Protein AF-A0A5C7P9S3-F1 (afdb_monomer_lite)

Secondary structure (DSSP, 8-state):
-B-B--TTHHHHHHHTT--EEE-TTGGG---TTBBBS---EEEEEE----TTS-TT-TTTHHHIIIII-TTPPP-SEEE-TTS-EEE--SS--S-S-S---EEETTEEEPTT-GGGTEEEEEES--SSSPPPPHHHHHHHHHHHHHHHHHHT--HHHHEEEHHHHSTTT---SBS--TTSHHHH-SSS-PBP-HHHHHHHHHHTTTS-------TTSEEEEEEEEEEETTT--SS----S-BSSEEEEE----SS--TTEEEEEEEEEEE-SS-EEEEEE-SSSPPPSS-SEEE-TT--EEEEEEEEPPSSTT--EEEEESS-BEEEEEEEEEEE--

Foldseek 3Di:
DADAWCPCLCVLCVVLVAHEAEDPPQRAFAFPVWAAVEAQAAAEFEPLAAPPPPLVPCCPVVCCCAPNPPQPPEAQWEQGLQLHIYGRHGGFGDHLAAFDQFAFPVGTQDGRRCSRHYHYYYYYDSLFWDERDLSSVVSVLSSRLSSCVVRVGQLQGRYHYSCRGPVPPDFPPHYAHCVQCQFHHHTGRGRTDSNSSSVSSNCVVVPDDDPSDPPPFKDFDDWDWQDWCCQADPQGGRRHWAAQDKDKTFDDDVDFCAQFFKFKKKKKKADQAWWAKFKEQPPDPTDPDGPWIDHGPDTTIDIDIYTFHPDRRRIMMMGINHTIIMIIITGITTGHD

Radius of gyration: 26.85 Å; chains: 1; bounding box: 58×38×75 Å

Structure (mmCIF, N/CA/C/O backbone):
data_AF-A0A5C7P9S3-F1
#
_entry.id   AF-A0A5C7P9S3-F1
#
loop_
_atom_site.group_PDB
_atom_site.id
_atom_site.type_symbol
_atom_site.label_atom_id
_atom_site.label_alt_id
_atom_site.label_comp_id
_atom_site.label_asym_id
_atom_site.label_entity_id
_atom_site.label_seq_id
_atom_site.pdbx_PDB_ins_code
_atom_site.Cartn_x
_atom_site.Cartn_y
_atom_site.Cartn_z
_atom_site.occupancy
_atom_site.B_iso_or_equiv
_atom_site.auth_seq_id
_atom_site.auth_comp_id
_atom_site.auth_asym_id
_atom_site.auth_atom_id
_atom_site.pdbx_PDB_model_num
ATOM 1 N N . MET A 1 1 ? 13.320 -9.325 -27.284 1.00 70.69 1 MET A N 1
ATOM 2 C CA . MET A 1 1 ? 12.366 -8.400 -26.638 1.00 70.69 1 MET A CA 1
ATOM 3 C C . MET A 1 1 ? 11.790 -9.123 -25.443 1.00 70.69 1 MET A C 1
ATOM 5 O O . MET A 1 1 ? 11.573 -10.325 -25.562 1.00 70.69 1 MET A O 1
ATOM 9 N N . GLY A 1 2 ? 11.623 -8.440 -24.314 1.00 77.25 2 GLY A N 1
ATOM 10 C CA . GLY A 1 2 ? 11.104 -9.073 -23.107 1.00 77.25 2 GLY A CA 1
ATOM 11 C C . GLY A 1 2 ? 9.677 -9.576 -23.324 1.00 77.25 2 GLY A C 1
ATOM 12 O O . GLY A 1 2 ? 8.879 -8.940 -24.021 1.00 77.25 2 GLY A O 1
ATOM 13 N N . ALA A 1 3 ? 9.393 -10.757 -22.784 1.00 92.00 3 ALA A N 1
ATOM 14 C CA . ALA A 1 3 ? 8.164 -11.500 -23.045 1.00 92.00 3 ALA A CA 1
ATOM 15 C C . ALA A 1 3 ? 7.070 -11.252 -21.997 1.00 92.00 3 ALA A C 1
ATOM 17 O O . ALA A 1 3 ? 5.909 -11.562 -22.248 1.00 92.00 3 ALA A O 1
ATOM 18 N N . TYR A 1 4 ? 7.421 -10.693 -20.836 1.00 97.25 4 TYR A N 1
ATOM 19 C CA . TYR A 1 4 ? 6.503 -10.567 -19.708 1.00 97.25 4 TYR A CA 1
ATOM 20 C C . TYR A 1 4 ? 5.853 -9.184 -19.674 1.00 97.25 4 TYR A C 1
ATOM 22 O O . TYR A 1 4 ? 6.538 -8.160 -19.732 1.00 97.25 4 TYR A O 1
ATOM 30 N N . TRP A 1 5 ? 4.527 -9.167 -19.564 1.00 98.25 5 TRP A N 1
ATOM 31 C CA . TRP A 1 5 ? 3.701 -7.961 -19.550 1.00 98.25 5 TRP A CA 1
ATOM 32 C C . TRP A 1 5 ? 2.684 -8.032 -18.416 1.00 98.25 5 TRP A C 1
ATOM 34 O O . TRP A 1 5 ? 2.171 -9.104 -18.105 1.00 98.25 5 TRP A O 1
ATOM 44 N N . LEU A 1 6 ? 2.346 -6.880 -17.839 1.00 98.44 6 LEU A N 1
ATOM 45 C CA . LEU A 1 6 ? 1.442 -6.777 -16.689 1.00 98.44 6 LEU A CA 1
ATOM 46 C C . LEU A 1 6 ? -0.050 -6.760 -17.071 1.00 98.44 6 LEU A C 1
ATOM 48 O O . LEU A 1 6 ? -0.871 -6.223 -16.329 1.00 98.44 6 LEU A O 1
ATOM 52 N N . HIS A 1 7 ? -0.422 -7.298 -18.238 1.00 98.00 7 HIS A N 1
ATOM 53 C CA . HIS A 1 7 ? -1.791 -7.200 -18.770 1.00 98.00 7 HIS A CA 1
ATOM 54 C C . HIS A 1 7 ? -2.843 -7.869 -17.886 1.00 98.00 7 HIS A C 1
ATOM 56 O O . HIS A 1 7 ? -3.980 -7.410 -17.830 1.00 98.00 7 HIS A O 1
ATOM 62 N N . ASN A 1 8 ? -2.472 -8.935 -17.181 1.00 96.38 8 ASN A N 1
ATOM 63 C CA . ASN A 1 8 ? -3.357 -9.641 -16.259 1.00 96.38 8 ASN A CA 1
ATOM 64 C C . ASN A 1 8 ? -3.548 -8.900 -14.925 1.00 96.38 8 ASN A C 1
ATOM 66 O O . ASN A 1 8 ? -4.541 -9.140 -14.237 1.00 96.38 8 ASN A O 1
ATOM 70 N N . PHE A 1 9 ? -2.626 -8.004 -14.551 1.00 98.06 9 PHE A N 1
ATOM 71 C CA . PHE A 1 9 ? -2.604 -7.428 -13.209 1.00 98.06 9 PHE A CA 1
ATOM 72 C C . PHE A 1 9 ? -3.880 -6.677 -12.824 1.00 98.06 9 PHE A C 1
ATOM 74 O O . PHE A 1 9 ? -4.344 -6.910 -11.716 1.00 98.06 9 PHE A O 1
ATOM 81 N N . PRO A 1 10 ? -4.503 -5.828 -13.668 1.00 96.38 10 PRO A N 1
ATOM 82 C CA . PRO A 1 10 ? -5.708 -5.102 -13.257 1.00 96.38 10 PRO A CA 1
ATOM 83 C C . PRO A 1 10 ? -6.848 -6.023 -12.806 1.00 96.38 10 PRO A C 1
ATOM 85 O O . PRO A 1 10 ? -7.494 -5.764 -11.790 1.00 96.38 10 PRO A O 1
ATOM 88 N N . ALA A 1 11 ? -7.064 -7.132 -13.521 1.00 93.69 11 ALA A N 1
ATOM 89 C CA . ALA A 1 11 ? -8.083 -8.115 -13.167 1.00 93.69 11 ALA A CA 1
ATOM 90 C C . ALA A 1 11 ? -7.726 -8.863 -11.872 1.00 93.69 11 ALA A C 1
ATOM 92 O O . ALA A 1 11 ? -8.582 -9.075 -11.014 1.00 93.69 11 ALA A O 1
ATOM 93 N N . GLU A 1 12 ? -6.458 -9.235 -11.702 1.00 93.69 12 GLU A N 1
ATOM 94 C CA . GLU A 1 12 ? -5.977 -9.915 -10.499 1.00 93.69 12 GLU A CA 1
ATOM 95 C C . GLU A 1 12 ? -5.959 -9.011 -9.255 1.00 93.69 12 GLU A C 1
ATOM 97 O O . GLU A 1 12 ? -6.301 -9.449 -8.153 1.00 93.69 12 GLU A O 1
ATOM 102 N N . ALA A 1 13 ? -5.623 -7.735 -9.425 1.00 90.25 13 ALA A N 1
ATOM 103 C CA . ALA A 1 13 ? -5.679 -6.710 -8.393 1.00 90.25 13 ALA A CA 1
ATOM 104 C C . ALA A 1 13 ? -7.119 -6.500 -7.898 1.00 90.25 13 ALA A C 1
ATOM 106 O O . ALA A 1 13 ? -7.353 -6.453 -6.688 1.00 90.25 13 ALA A O 1
ATOM 107 N N . ALA A 1 14 ? -8.100 -6.476 -8.808 1.00 86.56 14 ALA A N 1
ATOM 108 C CA . ALA A 1 14 ? -9.510 -6.356 -8.444 1.00 86.56 14 ALA A CA 1
ATOM 109 C C . ALA A 1 14 ? -9.994 -7.530 -7.572 1.00 86.56 14 ALA A C 1
ATOM 111 O O . ALA A 1 14 ? -10.680 -7.306 -6.574 1.00 86.56 14 ALA A O 1
ATOM 112 N N . LYS A 1 15 ? -9.572 -8.770 -7.872 1.00 87.88 15 LYS A N 1
ATOM 113 C CA . LYS A 1 15 ? -9.869 -9.957 -7.038 1.00 87.88 15 LYS A CA 1
ATOM 114 C C . LYS A 1 15 ? -9.324 -9.835 -5.610 1.00 87.88 15 LYS A C 1
ATOM 116 O O . LYS A 1 15 ? -9.862 -10.443 -4.693 1.00 87.88 15 LYS A O 1
ATOM 121 N N . ARG A 1 16 ? -8.279 -9.025 -5.422 1.00 85.62 16 ARG A N 1
ATOM 122 C CA . ARG A 1 16 ? -7.620 -8.728 -4.139 1.00 85.62 16 ARG A CA 1
ATOM 123 C C . ARG A 1 16 ? -8.138 -7.433 -3.493 1.00 85.62 16 ARG A C 1
ATOM 125 O O . ARG A 1 16 ? -7.552 -6.911 -2.543 1.00 85.62 16 ARG A O 1
ATOM 132 N N . GLY A 1 17 ? -9.241 -6.884 -4.009 1.00 86.19 17 GLY A N 1
ATOM 133 C CA . GLY A 1 17 ? -9.873 -5.664 -3.509 1.00 86.19 17 GLY A CA 1
ATOM 134 C C . GLY A 1 17 ? -9.022 -4.407 -3.705 1.00 86.19 17 GLY A C 1
ATOM 135 O O . GLY A 1 17 ? -9.129 -3.471 -2.912 1.00 86.19 17 GLY A O 1
ATOM 136 N N . LEU A 1 18 ? -8.121 -4.401 -4.689 1.00 87.75 18 LEU A N 1
ATOM 137 C CA . LEU A 1 18 ? -7.313 -3.244 -5.053 1.00 87.75 18 LEU A CA 1
ATOM 138 C C . LEU A 1 18 ? -7.923 -2.582 -6.292 1.00 87.75 18 LEU A C 1
ATOM 140 O O . LEU A 1 18 ? -8.073 -3.219 -7.335 1.00 87.75 18 LEU A O 1
ATOM 144 N N . LYS A 1 19 ? -8.283 -1.301 -6.179 1.00 87.44 19 LYS A N 1
ATOM 145 C CA . LYS A 1 19 ? -8.748 -0.509 -7.320 1.00 87.44 19 LYS A CA 1
ATOM 146 C C . LYS A 1 19 ? -7.532 0.073 -8.037 1.00 87.44 19 LYS A C 1
ATOM 148 O O . LYS A 1 19 ? -6.765 0.815 -7.433 1.00 87.44 19 LYS A O 1
ATOM 153 N N . ILE A 1 20 ? -7.378 -0.267 -9.313 1.00 93.56 20 ILE A N 1
ATOM 154 C CA . ILE A 1 20 ? -6.308 0.230 -10.181 1.00 93.56 20 ILE A CA 1
ATOM 155 C C . ILE A 1 20 ? -6.935 1.109 -11.258 1.00 93.56 20 ILE A C 1
ATOM 157 O O . ILE A 1 20 ? -7.829 0.667 -11.981 1.00 93.56 20 ILE A O 1
ATOM 161 N N . GLU A 1 21 ? -6.466 2.345 -11.372 1.00 95.12 21 GLU A N 1
ATOM 162 C CA . GLU A 1 21 ? -6.757 3.196 -12.520 1.00 95.12 21 GLU A CA 1
ATOM 163 C C . GLU A 1 21 ? -5.839 2.831 -13.687 1.00 95.12 21 GLU A C 1
ATOM 165 O O . GLU A 1 21 ? -4.709 2.374 -13.498 1.00 95.12 21 GLU A O 1
ATOM 170 N N . LEU A 1 22 ? -6.327 3.014 -14.911 1.00 96.00 22 LEU A N 1
ATOM 171 C CA . LEU A 1 22 ? -5.605 2.650 -16.126 1.00 96.00 22 LEU A CA 1
ATOM 172 C C . LEU A 1 22 ? -5.317 3.910 -16.930 1.00 96.00 22 LEU A C 1
ATOM 174 O O . LEU A 1 22 ? -6.236 4.600 -17.374 1.00 96.00 22 LEU A O 1
ATOM 178 N N . TYR A 1 23 ? -4.037 4.217 -17.127 1.00 95.31 23 TYR A N 1
ATOM 179 C CA . TYR A 1 23 ? -3.650 5.353 -17.953 1.00 95.31 23 TYR A CA 1
ATOM 180 C C . TYR A 1 23 ? -3.846 5.020 -19.440 1.00 95.31 23 TYR A C 1
ATOM 182 O O . TYR A 1 23 ? -3.475 3.921 -19.859 1.00 95.31 23 TYR A O 1
ATOM 190 N N . PRO A 1 24 ? -4.353 5.940 -20.281 1.00 94.69 24 PRO A N 1
ATOM 191 C CA . PRO A 1 24 ? -4.575 5.660 -21.698 1.00 94.69 24 PRO A CA 1
ATOM 192 C C . PRO A 1 24 ? -3.349 5.047 -22.398 1.00 94.69 24 PRO A C 1
ATOM 194 O O . PRO A 1 24 ? -2.237 5.581 -22.323 1.00 94.69 24 PRO A O 1
ATOM 197 N N . GLY A 1 25 ? -3.542 3.909 -23.071 1.00 96.44 25 GLY A N 1
ATOM 198 C CA . GLY A 1 25 ? -2.499 3.181 -23.804 1.00 96.44 25 GLY A CA 1
ATOM 199 C C . GLY A 1 25 ? -1.490 2.422 -22.934 1.00 96.44 25 GLY A C 1
ATOM 200 O O . GLY A 1 25 ? -0.401 2.108 -23.416 1.00 96.44 25 GLY A O 1
ATOM 201 N N . TRP A 1 26 ? -1.793 2.173 -21.654 1.00 97.81 26 TRP A N 1
ATOM 202 C CA . TRP A 1 26 ? -0.919 1.422 -20.740 1.00 97.81 26 TRP A CA 1
ATOM 203 C C . TRP A 1 26 ? -0.546 0.034 -21.269 1.00 97.81 26 TRP A C 1
ATOM 205 O O . TRP A 1 26 ? 0.579 -0.415 -21.048 1.00 97.81 26 TRP A O 1
ATOM 215 N N . GLU A 1 27 ? -1.450 -0.608 -22.009 1.00 98.06 27 GLU A N 1
ATOM 216 C CA . GLU A 1 27 ? -1.314 -1.963 -22.537 1.00 98.06 27 GLU A CA 1
ATOM 217 C C . GLU A 1 27 ? -0.103 -2.093 -23.462 1.00 98.06 27 GLU A C 1
ATOM 219 O O . GLU A 1 27 ? 0.606 -3.093 -23.437 1.00 98.06 27 GLU A O 1
ATOM 224 N N . LEU A 1 28 ? 0.144 -1.075 -24.284 1.00 96.75 28 LEU A N 1
ATOM 225 C CA . LEU A 1 28 ? 1.186 -1.099 -25.313 1.00 96.75 28 LEU A CA 1
ATOM 226 C C . LEU A 1 28 ? 2.465 -0.389 -24.868 1.00 96.75 28 LEU A C 1
ATOM 228 O O . LEU A 1 28 ? 3.457 -0.369 -25.597 1.00 96.75 28 LEU A O 1
ATOM 232 N N . ARG A 1 29 ? 2.450 0.234 -23.688 1.00 97.69 29 ARG A N 1
ATOM 233 C CA . ARG A 1 29 ? 3.535 1.102 -23.249 1.00 97.69 29 ARG A CA 1
ATOM 234 C C . ARG A 1 29 ? 4.670 0.292 -22.633 1.00 97.69 29 ARG A C 1
ATOM 236 O O . ARG A 1 29 ? 4.491 -0.430 -21.652 1.00 97.69 29 ARG A O 1
ATOM 243 N N . SER A 1 30 ? 5.860 0.472 -23.196 1.00 97.44 30 SER A N 1
ATOM 244 C CA . SER A 1 30 ? 7.109 -0.113 -22.721 1.00 97.44 30 SER A CA 1
ATOM 245 C C . SER A 1 30 ? 8.310 0.711 -23.177 1.00 97.44 30 SER A C 1
ATOM 247 O O . SER A 1 30 ? 8.208 1.543 -24.079 1.00 97.44 30 SER A O 1
ATOM 249 N N . ARG A 1 31 ? 9.485 0.447 -22.603 1.00 93.69 31 ARG A N 1
ATOM 250 C CA . ARG A 1 31 ? 10.763 0.870 -23.183 1.00 93.69 31 ARG A CA 1
ATOM 251 C C . ARG A 1 31 ? 11.020 0.117 -24.494 1.00 93.69 31 ARG A C 1
ATOM 253 O O . ARG A 1 31 ? 10.331 -0.852 -24.820 1.00 93.69 31 ARG A O 1
ATOM 260 N N . SER A 1 32 ? 12.069 0.512 -25.211 1.00 89.69 32 SER A N 1
ATOM 261 C CA . SER A 1 32 ? 12.427 -0.043 -26.528 1.00 89.69 32 SER A CA 1
ATOM 262 C C . SER A 1 32 ? 12.676 -1.558 -26.561 1.00 89.69 32 SER A C 1
ATOM 264 O O . SER A 1 32 ? 12.699 -2.148 -27.635 1.00 89.69 32 SER A O 1
ATOM 266 N N . THR A 1 33 ? 12.848 -2.213 -25.409 1.00 88.62 33 THR A N 1
ATOM 267 C CA . THR A 1 33 ? 13.023 -3.672 -25.324 1.00 88.62 33 THR A CA 1
ATOM 268 C C . THR A 1 33 ? 11.720 -4.469 -25.264 1.00 88.62 33 THR A C 1
ATOM 270 O O . THR A 1 33 ? 11.793 -5.698 -25.229 1.00 88.62 33 THR A O 1
ATOM 273 N N . GLY A 1 34 ? 10.553 -3.818 -25.274 1.00 95.12 34 GLY A N 1
ATOM 274 C CA . GLY A 1 34 ? 9.259 -4.480 -25.098 1.00 95.12 34 GLY A CA 1
ATOM 275 C C . GLY A 1 34 ? 8.968 -4.781 -23.626 1.00 95.12 34 GLY A C 1
ATOM 276 O O . GLY A 1 34 ? 9.261 -3.961 -22.753 1.00 95.12 34 GLY A O 1
ATOM 277 N N . GLY A 1 35 ? 8.410 -5.960 -23.351 1.00 96.62 35 GLY A N 1
ATOM 278 C CA . GLY A 1 35 ? 8.111 -6.421 -21.997 1.00 96.62 35 GLY A CA 1
ATOM 279 C C . GLY A 1 35 ? 9.352 -6.560 -21.110 1.00 96.62 35 GLY A C 1
ATOM 280 O O . GLY A 1 35 ? 10.478 -6.241 -21.504 1.00 96.62 35 GLY A O 1
ATOM 281 N N . LEU A 1 36 ? 9.143 -7.056 -19.895 1.00 98.12 36 LEU A N 1
ATOM 282 C CA . LEU A 1 36 ? 10.229 -7.471 -19.011 1.00 98.12 36 LEU A CA 1
ATOM 283 C C . LEU A 1 36 ? 10.866 -8.767 -19.540 1.00 98.12 36 LEU A C 1
ATOM 285 O O . LEU A 1 36 ? 10.186 -9.601 -20.142 1.00 98.12 36 LEU A O 1
ATOM 289 N N . ASP A 1 37 ? 12.170 -8.941 -19.319 1.00 97.19 37 ASP A N 1
ATOM 290 C CA . ASP A 1 37 ? 12.882 -10.193 -19.619 1.00 97.19 37 ASP A CA 1
ATOM 291 C C . ASP A 1 37 ? 12.474 -11.296 -18.625 1.00 97.19 37 ASP A C 1
ATOM 293 O O . ASP A 1 37 ? 12.459 -12.475 -18.970 1.00 97.19 37 ASP A O 1
ATOM 297 N N . GLY A 1 38 ? 12.082 -10.893 -17.414 1.00 96.75 38 GLY A N 1
ATOM 298 C CA . GLY A 1 38 ? 11.470 -11.711 -16.373 1.00 96.75 38 GLY A CA 1
ATOM 299 C C . GLY A 1 38 ? 10.861 -10.809 -15.301 1.00 96.75 38 GLY A C 1
ATOM 300 O O . GLY A 1 38 ? 11.298 -9.679 -15.130 1.00 96.75 38 GLY A O 1
ATOM 301 N N . ILE A 1 39 ? 9.849 -11.280 -14.575 1.00 98.00 39 ILE A N 1
ATOM 302 C CA . ILE A 1 39 ? 9.340 -10.572 -13.390 1.00 98.00 39 ILE A CA 1
ATOM 303 C C . ILE A 1 39 ? 10.000 -11.218 -12.174 1.00 98.00 39 ILE A C 1
ATOM 305 O O . ILE A 1 39 ? 9.595 -12.305 -11.760 1.00 98.00 39 ILE A O 1
ATOM 309 N N . TRP A 1 40 ? 11.092 -10.621 -11.693 1.00 98.38 40 TRP A N 1
ATOM 310 C CA . TRP A 1 40 ? 11.925 -11.172 -10.608 1.00 98.38 40 TRP A CA 1
ATOM 311 C C . TRP A 1 40 ? 11.871 -10.328 -9.333 1.00 98.38 40 TRP A C 1
ATOM 313 O O . TRP A 1 40 ? 12.501 -10.667 -8.338 1.00 98.38 40 TRP A O 1
ATOM 323 N N . GLY A 1 41 ? 11.112 -9.234 -9.350 1.00 98.50 41 GLY A N 1
ATOM 324 C CA . GLY A 1 41 ? 10.855 -8.462 -8.150 1.00 98.50 41 GLY A CA 1
ATOM 325 C C . GLY A 1 41 ? 10.060 -7.190 -8.384 1.00 98.50 41 GLY A C 1
ATOM 326 O O . GLY A 1 41 ? 9.710 -6.829 -9.514 1.00 98.50 41 GLY A O 1
ATOM 327 N N . VAL A 1 42 ? 9.846 -6.470 -7.291 1.00 98.88 42 VAL A N 1
ATOM 328 C CA . VAL A 1 42 ? 9.217 -5.149 -7.264 1.00 98.88 42 VAL A CA 1
ATOM 329 C C . VAL A 1 42 ? 10.226 -4.155 -6.710 1.00 98.88 42 VAL A C 1
ATOM 331 O O . VAL A 1 42 ? 10.774 -4.357 -5.631 1.00 98.88 42 VAL A O 1
ATOM 334 N N . CYS A 1 43 ? 10.470 -3.070 -7.438 1.00 98.81 43 CYS A N 1
ATOM 335 C CA . CYS A 1 43 ? 11.297 -1.967 -6.976 1.00 98.81 43 CYS A CA 1
ATOM 336 C C . CYS A 1 43 ? 10.407 -0.795 -6.576 1.00 98.81 43 CYS A C 1
ATOM 338 O O . CYS A 1 43 ? 9.683 -0.237 -7.407 1.00 98.81 43 CYS A O 1
ATOM 340 N N . MET A 1 44 ? 10.490 -0.435 -5.302 1.00 98.81 44 MET A N 1
ATOM 341 C CA . MET A 1 44 ? 9.794 0.695 -4.711 1.00 98.81 44 MET A CA 1
ATOM 342 C C . MET A 1 44 ? 10.633 1.962 -4.882 1.00 98.81 44 MET A C 1
ATOM 344 O O . MET A 1 44 ? 11.824 1.965 -4.562 1.00 98.81 44 MET A O 1
ATOM 348 N N . HIS A 1 45 ? 10.001 3.025 -5.373 1.00 98.69 45 HIS A N 1
ATOM 349 C CA . HIS A 1 45 ? 10.600 4.345 -5.576 1.00 98.69 45 HIS A CA 1
ATOM 350 C C . HIS A 1 45 ? 9.785 5.426 -4.867 1.00 98.69 45 HIS A C 1
ATOM 352 O O . HIS A 1 45 ? 8.646 5.202 -4.432 1.00 98.69 45 HIS A O 1
ATOM 358 N N . HIS A 1 46 ? 10.359 6.624 -4.819 1.00 97.12 46 HIS A N 1
ATOM 359 C CA . HIS A 1 46 ? 9.599 7.860 -4.683 1.00 97.12 46 HIS A CA 1
ATOM 360 C C . HIS A 1 46 ? 9.943 8.831 -5.821 1.00 97.12 46 HIS A C 1
ATOM 362 O O . HIS A 1 46 ? 11.007 8.778 -6.425 1.00 97.12 46 HIS A O 1
ATOM 368 N N . THR A 1 47 ? 9.053 9.774 -6.088 1.00 94.19 47 THR A N 1
ATOM 369 C CA . THR A 1 47 ? 9.169 10.662 -7.258 1.00 94.19 47 THR A CA 1
ATOM 370 C C . THR A 1 47 ? 10.064 11.883 -7.035 1.00 94.19 47 THR A C 1
ATOM 372 O O . THR A 1 47 ? 10.271 12.660 -7.968 1.00 94.19 47 THR A O 1
ATOM 375 N N . ALA A 1 48 ? 10.512 12.125 -5.796 1.00 93.88 48 ALA A N 1
ATOM 376 C CA . ALA A 1 48 ? 11.148 13.369 -5.348 1.00 93.88 48 ALA A CA 1
ATOM 377 C C . ALA A 1 48 ? 10.319 14.643 -5.644 1.00 93.88 48 ALA A C 1
ATOM 379 O O . ALA A 1 48 ? 10.839 15.761 -5.667 1.00 93.88 48 ALA A O 1
ATOM 380 N N . SER A 1 49 ? 9.012 14.498 -5.887 1.00 89.38 49 SER A N 1
ATOM 381 C CA . SER A 1 49 ? 8.134 15.622 -6.214 1.00 89.38 49 SER A CA 1
ATOM 382 C C . SER A 1 49 ? 7.736 16.386 -4.946 1.00 89.38 49 SER A C 1
ATOM 384 O O . SER A 1 49 ? 7.355 15.748 -3.965 1.00 89.38 49 SER A O 1
ATOM 386 N N . PRO A 1 50 ? 7.780 17.735 -4.928 1.00 86.62 50 PRO A N 1
ATOM 387 C CA . PRO A 1 50 ? 7.423 18.502 -3.735 1.00 86.62 50 PRO A CA 1
ATOM 388 C C . PRO A 1 50 ? 5.927 18.361 -3.395 1.00 86.62 50 PRO A C 1
ATOM 390 O O . PRO A 1 50 ? 5.135 18.135 -4.318 1.00 86.62 50 PRO A O 1
ATOM 393 N N . PRO A 1 51 ? 5.520 18.587 -2.126 1.00 81.81 51 PRO A N 1
ATOM 394 C CA . PRO A 1 51 ? 4.117 18.519 -1.692 1.00 81.81 51 PRO A CA 1
ATOM 395 C C . PRO A 1 51 ? 3.179 19.457 -2.463 1.00 81.81 51 PRO A C 1
ATOM 397 O O . PRO A 1 51 ? 1.987 19.198 -2.571 1.00 81.81 51 PRO A O 1
ATOM 400 N N . SER A 1 52 ? 3.719 20.550 -3.015 1.00 79.75 52 SER A N 1
ATOM 401 C CA . SER A 1 52 ? 2.987 21.505 -3.854 1.00 79.75 52 SER A CA 1
ATOM 402 C C . SER A 1 52 ? 2.636 20.968 -5.243 1.00 79.75 52 SER A C 1
ATOM 404 O O . SER A 1 52 ? 1.820 21.568 -5.939 1.00 79.75 52 SER A O 1
ATOM 406 N N . THR A 1 53 ? 3.243 19.856 -5.671 1.00 77.00 53 THR A N 1
ATOM 407 C CA . THR A 1 53 ? 2.834 19.170 -6.900 1.00 77.00 53 THR A CA 1
ATOM 408 C C . THR A 1 53 ? 1.432 18.639 -6.673 1.00 77.00 53 THR A C 1
ATOM 410 O O . THR A 1 53 ? 1.271 17.808 -5.786 1.00 77.00 53 THR A O 1
ATOM 413 N N . ASN A 1 54 ? 0.449 19.060 -7.474 1.00 69.56 54 ASN A N 1
ATOM 414 C CA . ASN A 1 54 ? -0.879 18.456 -7.429 1.00 69.56 54 ASN A CA 1
ATOM 415 C C . ASN A 1 54 ? -0.748 16.958 -7.778 1.00 69.56 54 ASN A C 1
ATOM 417 O O . ASN A 1 54 ? -0.499 16.635 -8.941 1.00 69.56 54 ASN A O 1
ATOM 421 N N . PRO A 1 55 ? -0.868 16.041 -6.800 1.00 55.97 55 PRO A N 1
ATOM 422 C CA . PRO A 1 55 ? -0.712 14.610 -7.052 1.00 55.97 55 PRO A CA 1
ATOM 423 C C . PRO A 1 55 ? -1.913 14.048 -7.826 1.00 55.97 55 PRO A C 1
ATOM 425 O O . PRO A 1 55 ? -1.805 12.991 -8.436 1.00 55.97 55 PRO A O 1
ATOM 428 N N . ASN A 1 56 ? -3.023 14.792 -7.830 1.00 52.97 56 ASN A N 1
ATOM 429 C CA . ASN A 1 56 ? -4.269 14.487 -8.522 1.00 52.97 56 ASN A CA 1
ATOM 430 C C . ASN A 1 56 ? -4.356 15.223 -9.863 1.00 52.97 56 ASN A C 1
ATOM 432 O O . ASN A 1 56 ? -5.424 15.262 -10.468 1.00 52.97 56 ASN A O 1
ATOM 436 N N . ASP A 1 57 ? -3.253 15.824 -10.323 1.00 67.62 57 ASP A N 1
ATOM 437 C CA . ASP A 1 57 ? -3.073 16.198 -11.721 1.00 67.62 57 ASP A CA 1
ATOM 438 C C . ASP A 1 57 ? -2.302 15.075 -12.440 1.00 67.62 57 ASP A C 1
ATOM 440 O O . ASP A 1 57 ? -1.078 15.164 -12.641 1.00 67.62 57 ASP A O 1
ATOM 444 N N . PRO A 1 58 ? -2.995 13.986 -12.834 1.00 54.81 58 PRO A N 1
ATOM 445 C CA . PRO A 1 58 ? -2.380 12.912 -13.601 1.00 54.81 58 PRO A CA 1
ATOM 446 C C . PRO A 1 58 ? -1.834 13.432 -14.940 1.00 54.81 58 PRO A C 1
ATOM 448 O O . PRO A 1 58 ? -0.918 12.843 -15.517 1.00 54.81 58 PRO A O 1
ATOM 451 N N . ALA A 1 59 ? -2.325 14.568 -15.440 1.00 61.38 59 ALA A N 1
ATOM 452 C CA . ALA A 1 59 ? -1.856 15.141 -16.690 1.00 61.38 59 ALA A CA 1
ATOM 453 C C . ALA A 1 59 ? -0.481 15.815 -16.579 1.00 61.38 59 ALA A C 1
ATOM 455 O O . ALA A 1 59 ? 0.093 16.120 -17.617 1.00 61.38 59 ALA A O 1
ATOM 456 N N . ASN A 1 60 ? 0.097 16.012 -15.387 1.00 73.62 60 ASN A N 1
ATOM 457 C CA . ASN A 1 60 ? 1.443 16.587 -15.268 1.00 73.62 60 ASN A CA 1
ATOM 458 C C . ASN A 1 60 ? 2.504 15.525 -14.942 1.00 73.62 60 ASN A C 1
ATOM 460 O O . ASN A 1 60 ? 3.436 15.312 -15.722 1.00 73.62 60 ASN A O 1
ATOM 464 N N . ARG A 1 61 ? 2.352 14.784 -13.833 1.00 85.19 61 ARG A N 1
ATOM 465 C CA . ARG A 1 61 ? 3.352 13.768 -13.444 1.00 85.19 61 ARG A CA 1
ATOM 466 C C . ARG A 1 61 ? 3.267 12.490 -14.263 1.00 85.19 61 ARG A C 1
ATOM 468 O O . ARG A 1 61 ? 4.290 12.058 -14.790 1.00 85.19 61 ARG A O 1
ATOM 475 N N . MET A 1 62 ? 2.079 11.916 -14.425 1.00 90.88 62 MET A N 1
ATOM 476 C CA . MET A 1 62 ? 1.929 10.683 -15.203 1.00 90.88 62 MET A CA 1
ATOM 477 C C . MET A 1 62 ? 2.129 10.950 -16.699 1.00 90.88 62 MET A C 1
ATOM 479 O O . MET A 1 62 ? 2.753 10.147 -17.387 1.00 90.88 62 MET A O 1
ATOM 483 N N . TYR A 1 63 ? 1.730 12.127 -17.191 1.00 90.06 63 TYR A N 1
ATOM 484 C CA . TYR A 1 63 ? 2.108 12.581 -18.534 1.00 90.06 63 TYR A CA 1
ATOM 485 C C . TYR A 1 63 ? 3.625 12.699 -18.706 1.00 90.06 63 TYR A C 1
ATOM 487 O O . TYR A 1 63 ? 4.163 12.183 -19.683 1.00 90.06 63 TYR A O 1
ATOM 495 N N . HIS A 1 64 ? 4.344 13.302 -17.752 1.00 90.94 64 HIS A N 1
ATOM 496 C CA . HIS A 1 64 ? 5.805 13.317 -17.804 1.00 90.94 64 HIS A CA 1
ATOM 497 C C . HIS A 1 64 ? 6.379 11.898 -17.868 1.00 90.94 64 HIS A C 1
ATOM 499 O O . HIS A 1 64 ? 7.167 11.586 -18.760 1.00 90.94 64 HIS A O 1
ATOM 505 N N . MET A 1 65 ? 5.946 11.020 -16.963 1.00 93.62 65 MET A N 1
ATOM 506 C CA . MET A 1 65 ? 6.429 9.643 -16.876 1.00 93.62 65 MET A CA 1
ATOM 507 C C . MET A 1 65 ? 6.162 8.828 -18.144 1.00 93.62 65 MET A C 1
ATOM 509 O O . MET A 1 65 ? 7.015 8.044 -18.559 1.00 93.62 65 MET A O 1
ATOM 513 N N . TRP A 1 66 ? 4.998 8.995 -18.769 1.00 95.00 66 TRP A N 1
ATOM 514 C CA . TRP A 1 66 ? 4.510 8.059 -19.782 1.00 95.00 66 TRP A CA 1
ATOM 515 C C . TRP A 1 66 ? 4.327 8.644 -21.182 1.00 95.00 66 TRP A C 1
ATOM 517 O O . TRP A 1 66 ? 4.122 7.867 -22.116 1.00 95.00 66 TRP A O 1
ATOM 527 N N . GLN A 1 67 ? 4.430 9.966 -21.353 1.00 91.75 67 GLN A N 1
ATOM 528 C CA . GLN A 1 67 ? 4.192 10.650 -22.631 1.00 91.75 67 GLN A CA 1
ATOM 529 C C . GLN A 1 67 ? 5.300 11.639 -23.020 1.00 91.75 67 GLN A C 1
ATOM 531 O O . GLN A 1 67 ? 5.757 11.596 -24.164 1.00 91.75 67 GLN A O 1
ATOM 536 N N . SER A 1 68 ? 5.772 12.503 -22.111 1.00 92.25 68 SER A N 1
ATOM 537 C CA . SER A 1 68 ? 6.680 13.596 -22.502 1.00 92.25 68 SER A CA 1
ATOM 538 C C . SER A 1 68 ? 8.155 13.387 -22.186 1.00 92.25 68 SER A C 1
ATOM 540 O O . SER A 1 68 ? 8.977 13.949 -22.899 1.00 92.25 68 SER A O 1
ATOM 542 N N . SER A 1 69 ? 8.522 12.569 -21.194 1.00 93.25 69 SER A N 1
ATOM 543 C CA . SER A 1 69 ? 9.939 12.334 -20.890 1.00 93.25 69 SER A CA 1
ATOM 544 C C . SER A 1 69 ? 10.678 11.680 -22.065 1.00 93.25 69 SER A C 1
ATOM 546 O O . SER A 1 69 ? 10.147 10.791 -22.744 1.00 93.25 69 SER A O 1
ATOM 548 N N . ASP A 1 70 ? 11.935 12.068 -22.273 1.00 93.31 70 ASP A N 1
ATOM 549 C CA . ASP A 1 70 ? 12.820 11.472 -23.283 1.00 93.31 70 ASP A CA 1
ATOM 550 C C . ASP A 1 70 ? 13.146 10.005 -22.983 1.00 93.31 70 ASP A C 1
ATOM 552 O O . ASP A 1 70 ? 13.416 9.221 -23.890 1.00 93.31 70 ASP A O 1
ATOM 556 N N . VAL A 1 71 ? 13.059 9.610 -21.710 1.00 92.62 71 VAL A N 1
ATOM 557 C CA . VAL A 1 71 ? 13.316 8.238 -21.256 1.00 92.62 71 VAL A CA 1
ATOM 558 C C . VAL A 1 71 ? 12.035 7.469 -20.944 1.00 92.62 71 VAL A C 1
ATOM 560 O O . VAL A 1 71 ? 12.095 6.410 -20.331 1.00 92.62 71 VAL A O 1
ATOM 563 N N . LYS A 1 72 ? 10.862 7.956 -21.355 1.00 94.88 72 LYS A N 1
ATOM 564 C CA . LYS A 1 72 ? 9.589 7.255 -21.129 1.00 94.88 72 LYS A CA 1
ATOM 565 C C . LYS A 1 72 ? 9.591 5.799 -21.656 1.00 94.88 72 LYS A C 1
ATOM 567 O O . LYS A 1 72 ? 10.300 5.491 -22.618 1.00 94.88 72 LYS A O 1
ATOM 572 N N . PRO A 1 73 ? 8.751 4.916 -21.089 1.00 97.00 73 PRO A N 1
ATOM 573 C CA . PRO A 1 73 ? 7.999 5.110 -19.851 1.00 97.00 73 PRO A CA 1
ATOM 574 C C . PRO A 1 73 ? 8.901 5.061 -18.615 1.00 97.00 73 PRO A C 1
ATOM 576 O O . PRO A 1 73 ? 9.809 4.237 -18.542 1.00 97.00 73 PRO A O 1
ATOM 579 N N . ILE A 1 74 ? 8.608 5.907 -17.631 1.00 96.12 74 ILE A N 1
ATOM 580 C CA . ILE A 1 74 ? 9.172 5.859 -16.280 1.00 96.12 74 ILE A CA 1
ATOM 581 C C . ILE A 1 74 ? 8.127 5.216 -15.373 1.00 96.12 74 ILE A C 1
ATOM 583 O O . ILE A 1 74 ? 7.007 5.707 -15.280 1.00 96.12 74 ILE A O 1
ATOM 587 N N . GLY A 1 75 ? 8.486 4.126 -14.708 1.00 97.38 75 GLY A N 1
ATOM 588 C CA . GLY A 1 75 ? 7.593 3.405 -13.808 1.00 97.38 75 GLY A CA 1
ATOM 589 C C . GLY A 1 75 ? 6.527 2.596 -14.546 1.00 97.38 75 GLY A C 1
ATOM 590 O O . GLY A 1 75 ? 6.049 2.972 -15.619 1.00 97.38 75 GLY A O 1
ATOM 591 N N . ASN A 1 76 ? 6.128 1.480 -13.947 1.00 98.69 76 ASN A N 1
ATOM 592 C CA . ASN A 1 76 ? 4.922 0.758 -14.340 1.00 98.69 76 ASN A CA 1
ATOM 593 C C . ASN A 1 76 ? 3.700 1.403 -13.687 1.00 98.69 76 ASN A C 1
ATOM 595 O O . ASN A 1 76 ? 2.699 1.651 -14.359 1.00 98.69 76 ASN A O 1
ATOM 599 N N . PHE A 1 77 ? 3.820 1.726 -12.398 1.00 98.50 77 PHE A N 1
ATOM 600 C CA . PHE A 1 77 ? 2.758 2.308 -11.588 1.00 98.50 77 PHE A CA 1
ATOM 601 C C . PHE A 1 77 ? 3.116 3.706 -11.094 1.00 98.50 77 PHE A C 1
ATOM 603 O O . PHE A 1 77 ? 4.280 3.988 -10.806 1.00 98.50 77 PHE A O 1
ATOM 610 N N . TYR A 1 78 ? 2.090 4.538 -10.934 1.00 96.56 78 TYR A N 1
ATOM 611 C CA . TYR A 1 78 ? 2.132 5.757 -10.134 1.00 96.56 78 TYR A CA 1
ATOM 612 C C . TYR A 1 78 ? 1.242 5.584 -8.901 1.00 96.56 78 TYR A C 1
ATOM 614 O O . TYR A 1 78 ? 0.099 5.141 -9.033 1.00 96.56 78 TYR A O 1
ATOM 622 N N . LEU A 1 79 ? 1.763 5.923 -7.721 1.00 95.62 79 LEU A N 1
ATOM 623 C CA . LEU A 1 79 ? 1.021 5.925 -6.460 1.00 95.62 79 LEU A CA 1
ATOM 624 C C . LEU A 1 79 ? 0.891 7.356 -5.927 1.00 95.62 79 LEU A C 1
ATOM 626 O O . LEU A 1 79 ? 1.859 7.943 -5.434 1.00 95.62 79 LEU A O 1
ATOM 630 N N . SER A 1 80 ? -0.318 7.901 -5.990 1.00 92.19 80 SER A N 1
ATOM 631 C CA . SER A 1 80 ? -0.654 9.237 -5.502 1.00 92.19 80 SER A CA 1
ATOM 632 C C . SER A 1 80 ? -0.670 9.317 -3.972 1.00 92.19 80 SER A C 1
ATOM 634 O O . SER A 1 80 ? -0.800 8.315 -3.269 1.00 92.19 80 SER A O 1
ATOM 636 N N . ARG A 1 81 ? -0.548 10.539 -3.437 1.00 89.12 81 ARG A N 1
ATOM 637 C CA . ARG A 1 81 ? -0.568 10.829 -1.986 1.00 89.12 81 ARG A CA 1
ATOM 638 C C . ARG A 1 81 ? -1.891 10.465 -1.307 1.00 89.12 81 ARG A C 1
ATOM 640 O O . ARG A 1 81 ? -1.917 10.240 -0.104 1.00 89.12 81 ARG A O 1
ATOM 647 N N . ASP A 1 82 ? -2.977 10.417 -2.068 1.00 87.88 82 ASP A N 1
ATOM 648 C CA . ASP A 1 82 ? -4.310 10.021 -1.609 1.00 87.88 82 ASP A CA 1
ATOM 649 C C . ASP A 1 82 ? -4.531 8.495 -1.629 1.00 87.88 82 ASP A C 1
ATOM 651 O O . ASP A 1 82 ? -5.611 8.028 -1.283 1.00 87.88 82 ASP A O 1
ATOM 655 N N . GLY A 1 83 ? -3.516 7.712 -2.017 1.00 91.25 83 GLY A N 1
ATOM 656 C CA . GLY A 1 83 ? -3.604 6.258 -2.141 1.00 91.25 83 GLY A CA 1
ATOM 657 C C . GLY A 1 83 ? -4.116 5.765 -3.498 1.00 91.25 83 GLY A C 1
ATOM 658 O O . GLY A 1 83 ? -4.206 4.554 -3.697 1.00 91.25 83 GLY A O 1
ATOM 659 N N . THR A 1 84 ? -4.414 6.656 -4.450 1.00 92.00 84 THR A N 1
ATOM 660 C CA . THR A 1 84 ? -4.800 6.259 -5.810 1.00 92.00 84 THR A CA 1
ATOM 661 C C . THR A 1 84 ? -3.622 5.604 -6.531 1.00 92.00 84 THR A C 1
ATOM 663 O O . THR A 1 84 ? -2.523 6.158 -6.595 1.00 92.00 84 THR A O 1
ATOM 666 N N . ILE A 1 85 ? -3.853 4.421 -7.106 1.00 95.88 85 ILE A N 1
ATOM 667 C CA . ILE A 1 85 ? -2.857 3.671 -7.876 1.00 95.88 85 ILE A CA 1
ATOM 668 C C . ILE A 1 85 ? -3.255 3.685 -9.344 1.00 95.88 85 ILE A C 1
ATOM 670 O O . ILE A 1 85 ? -4.344 3.231 -9.694 1.00 95.88 85 ILE A O 1
ATOM 674 N N . THR A 1 86 ? -2.348 4.128 -10.212 1.00 96.31 86 THR A N 1
ATOM 675 C CA . THR A 1 86 ? -2.525 4.035 -11.664 1.00 96.31 86 THR A CA 1
ATOM 676 C C . THR A 1 86 ? -1.468 3.143 -12.298 1.00 96.31 86 THR A C 1
ATOM 678 O O . THR A 1 86 ? -0.275 3.346 -12.080 1.00 96.31 86 THR A O 1
ATOM 681 N N . LEU A 1 87 ? -1.892 2.201 -13.140 1.00 98.19 87 LEU A N 1
ATOM 682 C CA . LEU A 1 87 ? -1.021 1.462 -14.051 1.00 98.19 87 LEU A CA 1
ATOM 683 C C . LEU A 1 87 ? -0.886 2.235 -15.363 1.00 98.19 87 LEU A C 1
ATOM 685 O O . LEU A 1 87 ? -1.881 2.518 -16.032 1.00 98.19 87 LEU A O 1
ATOM 689 N N . GLY A 1 88 ? 0.349 2.557 -15.742 1.00 97.06 88 GLY A N 1
ATOM 690 C CA . GLY A 1 88 ? 0.623 3.285 -16.976 1.00 97.06 88 GLY A CA 1
ATOM 691 C C . GLY A 1 88 ? 1.561 2.604 -17.952 1.00 97.06 88 GLY A C 1
ATOM 692 O O . GLY A 1 88 ? 1.571 3.001 -19.110 1.00 97.06 88 GLY A O 1
ATOM 693 N N . ALA A 1 89 ? 2.294 1.562 -17.571 1.00 98.31 89 ALA A N 1
ATOM 694 C CA . ALA A 1 89 ? 3.056 0.764 -18.529 1.00 98.31 89 ALA A CA 1
ATOM 695 C C . ALA A 1 89 ? 2.990 -0.723 -18.186 1.00 98.31 89 ALA A C 1
ATOM 697 O O . ALA A 1 89 ? 3.415 -1.136 -17.107 1.00 98.31 89 ALA A O 1
ATOM 698 N N . ALA A 1 90 ? 2.473 -1.528 -19.116 1.00 98.38 90 ALA A N 1
ATOM 699 C CA . ALA A 1 90 ? 2.434 -2.978 -18.979 1.00 98.38 90 ALA A CA 1
ATOM 700 C C . ALA A 1 90 ? 3.794 -3.642 -19.252 1.00 98.38 90 ALA A C 1
ATOM 702 O O . ALA A 1 90 ? 4.026 -4.741 -18.755 1.00 98.38 90 ALA A O 1
ATOM 703 N N . GLY A 1 91 ? 4.675 -3.019 -20.042 1.00 98.25 91 GLY A N 1
ATOM 704 C CA . GLY A 1 91 ? 6.000 -3.562 -20.359 1.00 98.25 91 GLY A CA 1
ATOM 705 C C . GLY A 1 91 ? 7.118 -3.027 -19.461 1.00 98.25 91 GLY A C 1
ATOM 706 O O . GLY A 1 91 ? 6.869 -2.375 -18.449 1.00 98.25 91 GLY A O 1
ATOM 707 N N . ALA A 1 92 ? 8.376 -3.275 -19.832 1.00 98.06 92 ALA A N 1
ATOM 708 C CA . ALA A 1 92 ? 9.525 -2.778 -19.071 1.00 98.06 92 ALA A CA 1
ATOM 709 C C . ALA A 1 92 ? 9.580 -1.236 -19.064 1.00 98.06 92 ALA A C 1
ATOM 711 O O . ALA A 1 92 ? 9.283 -0.603 -20.078 1.00 98.06 92 ALA A O 1
ATOM 712 N N . ALA A 1 93 ? 10.013 -0.629 -17.955 1.00 97.75 93 ALA A N 1
ATOM 713 C CA . ALA A 1 93 ? 10.120 0.825 -17.789 1.00 97.75 93 ALA A CA 1
ATOM 714 C C . ALA A 1 93 ? 11.571 1.269 -17.519 1.00 97.75 93 ALA A C 1
ATOM 716 O O . ALA A 1 93 ? 12.402 0.492 -17.055 1.00 97.75 93 ALA A O 1
ATOM 717 N N . ASN A 1 94 ? 11.910 2.519 -17.840 1.00 97.12 94 ASN A N 1
ATOM 718 C CA . ASN A 1 94 ? 13.243 3.086 -17.626 1.00 97.12 94 ASN A CA 1
ATOM 719 C C . ASN A 1 94 ? 13.349 3.765 -16.250 1.00 97.12 94 ASN A C 1
ATOM 721 O O . ASN A 1 94 ? 13.429 4.990 -16.172 1.00 97.12 94 ASN A O 1
ATOM 725 N N . THR A 1 95 ? 13.363 2.980 -15.169 1.00 94.94 95 THR A N 1
ATOM 726 C CA . THR A 1 95 ? 13.315 3.530 -13.799 1.00 94.94 95 THR A CA 1
ATOM 727 C C . THR A 1 95 ? 14.572 3.247 -12.978 1.00 94.94 95 THR A C 1
ATOM 729 O O . THR A 1 95 ? 15.178 4.152 -12.408 1.00 94.94 95 THR A O 1
ATOM 732 N N . GLN A 1 96 ? 15.016 1.994 -12.930 1.00 96.12 96 GLN A N 1
ATOM 733 C CA . GLN A 1 96 ? 16.118 1.538 -12.087 1.00 96.12 96 GLN A CA 1
ATOM 734 C C . GLN A 1 96 ? 17.471 2.107 -12.556 1.00 96.12 96 GLN A C 1
ATOM 736 O O . GLN A 1 96 ? 18.250 2.636 -11.752 1.00 96.12 96 GLN A O 1
ATOM 741 N N . GLY A 1 97 ? 17.744 2.055 -13.862 1.00 95.50 97 GLY A N 1
ATOM 742 C CA . GLY A 1 97 ? 19.023 2.478 -14.442 1.00 95.50 97 GLY A CA 1
ATOM 743 C C . GLY A 1 97 ? 20.217 1.698 -13.871 1.00 95.50 97 GLY A C 1
ATOM 744 O O . GLY A 1 97 ? 20.075 0.534 -13.493 1.00 95.50 97 GLY A O 1
ATOM 745 N N . ALA A 1 98 ? 21.383 2.346 -13.792 1.00 97.75 98 ALA A N 1
ATOM 746 C CA . ALA A 1 98 ? 22.629 1.696 -13.382 1.00 97.75 98 ALA A CA 1
ATOM 747 C C . ALA A 1 98 ? 22.628 1.230 -11.912 1.00 97.75 98 ALA A C 1
ATOM 749 O O . ALA A 1 98 ? 22.274 2.004 -11.020 1.00 97.75 98 ALA A O 1
ATOM 750 N N . GLY A 1 99 ? 23.035 -0.002 -11.632 1.00 97.75 99 GLY A N 1
ATOM 751 C CA . GLY A 1 99 ? 22.988 -0.592 -10.291 1.00 97.75 99 GLY A CA 1
ATOM 752 C C . GLY A 1 99 ? 23.073 -2.115 -10.309 1.00 97.75 99 GLY A C 1
ATOM 753 O O . GLY A 1 99 ? 23.313 -2.720 -11.351 1.00 97.75 99 GLY A O 1
ATOM 754 N N . GLY A 1 100 ? 22.861 -2.739 -9.154 1.00 96.75 100 GLY A N 1
ATOM 755 C CA . GLY A 1 100 ? 23.052 -4.173 -8.971 1.00 96.75 100 GLY A CA 1
ATOM 756 C C . GLY A 1 100 ? 24.524 -4.594 -9.101 1.00 96.75 100 GLY A C 1
ATOM 757 O O . GLY A 1 100 ? 25.418 -3.764 -8.924 1.00 96.75 100 GLY A O 1
ATOM 758 N N . PRO A 1 101 ? 24.793 -5.876 -9.418 1.00 98.00 101 PRO A N 1
ATOM 759 C CA . PRO A 1 101 ? 23.825 -6.977 -9.491 1.00 98.00 101 PRO A CA 1
ATOM 760 C C . PRO A 1 101 ? 23.150 -7.236 -8.133 1.00 98.00 101 PRO A C 1
ATOM 762 O O . PRO A 1 101 ? 23.708 -6.890 -7.094 1.00 98.00 101 PRO A O 1
ATOM 765 N N . LEU A 1 102 ? 21.960 -7.845 -8.125 1.00 97.75 102 LEU A N 1
ATOM 766 C CA . LEU A 1 102 ? 21.230 -8.125 -6.880 1.00 97.75 102 LEU A CA 1
ATOM 767 C C . LEU A 1 102 ? 20.564 -9.514 -6.911 1.00 97.75 102 LEU A C 1
ATOM 769 O O . LEU A 1 102 ? 19.914 -9.832 -7.911 1.00 97.75 102 LEU A O 1
ATOM 773 N N . PRO A 1 103 ? 20.721 -10.346 -5.862 1.00 97.44 103 PRO A N 1
ATOM 774 C CA . PRO A 1 103 ? 20.058 -11.643 -5.774 1.00 97.44 103 PRO A CA 1
ATOM 775 C C . PRO A 1 103 ? 18.553 -11.500 -5.506 1.00 97.44 103 PRO A C 1
ATOM 777 O O . PRO A 1 103 ? 18.118 -10.592 -4.800 1.00 97.44 103 PRO A O 1
ATOM 780 N N . THR A 1 104 ? 17.789 -12.445 -6.043 1.00 97.56 104 THR A N 1
ATOM 781 C CA . THR A 1 104 ? 16.340 -12.642 -5.879 1.00 97.56 104 THR A CA 1
ATOM 782 C C . THR A 1 104 ? 16.075 -14.137 -5.666 1.00 97.56 104 THR A C 1
ATOM 784 O O . THR A 1 104 ? 16.977 -14.961 -5.856 1.00 97.56 104 THR A O 1
ATOM 787 N N . SER A 1 105 ? 14.841 -14.515 -5.343 1.00 96.00 105 SER A N 1
ATOM 788 C CA . SER A 1 105 ? 14.407 -15.917 -5.261 1.00 96.00 105 SER A CA 1
ATOM 789 C C . SER A 1 105 ? 14.557 -16.674 -6.591 1.00 96.00 105 SER A C 1
ATOM 791 O O . SER A 1 105 ? 14.673 -17.898 -6.607 1.00 96.00 105 SER A O 1
ATOM 793 N N . ARG A 1 106 ? 14.607 -15.945 -7.714 1.00 94.06 106 ARG A N 1
ATOM 794 C CA . ARG A 1 106 ? 14.657 -16.481 -9.086 1.00 94.06 106 ARG A CA 1
ATOM 795 C C . ARG A 1 106 ? 16.045 -16.420 -9.723 1.00 94.06 106 ARG A C 1
ATOM 797 O O . ARG A 1 106 ? 16.206 -16.784 -10.886 1.00 94.06 106 ARG A O 1
ATOM 804 N N . GLY A 1 107 ? 17.052 -15.975 -8.972 1.00 95.25 107 GLY A N 1
ATOM 805 C CA . GLY A 1 107 ? 18.427 -15.804 -9.437 1.00 95.25 107 GLY A CA 1
ATOM 806 C C . GLY A 1 107 ? 18.942 -14.382 -9.233 1.00 95.25 107 GLY A C 1
ATOM 807 O O . GLY A 1 107 ? 18.348 -13.581 -8.516 1.00 95.25 107 GLY A O 1
ATOM 808 N N . THR A 1 108 ? 20.068 -14.048 -9.857 1.00 98.25 108 THR A N 1
ATOM 809 C CA . THR A 1 108 ? 20.696 -12.727 -9.705 1.00 98.25 108 THR A CA 1
ATOM 810 C C . THR A 1 108 ? 20.354 -11.835 -10.887 1.00 98.25 108 THR A C 1
ATOM 812 O O . THR A 1 108 ? 20.741 -12.136 -12.017 1.00 98.25 108 THR A O 1
ATOM 815 N N . VAL A 1 109 ? 19.680 -10.708 -10.633 1.00 98.25 109 VAL A N 1
ATOM 816 C CA . VAL A 1 109 ? 19.482 -9.671 -11.653 1.00 98.25 109 VAL A CA 1
ATOM 817 C C . VAL A 1 109 ? 20.857 -9.092 -12.018 1.00 98.25 109 VAL A C 1
ATOM 819 O O . VAL A 1 109 ? 21.552 -8.603 -11.119 1.00 98.25 109 VAL A O 1
ATOM 822 N N . PRO A 1 110 ? 21.277 -9.139 -13.299 1.00 98.12 110 PRO A N 1
ATOM 823 C CA . PRO A 1 110 ? 22.604 -8.681 -13.711 1.00 98.12 110 PRO A CA 1
ATOM 824 C C . PRO A 1 110 ? 22.824 -7.186 -13.481 1.00 98.12 110 PRO A C 1
ATOM 826 O O . PRO A 1 110 ? 21.868 -6.414 -13.460 1.00 98.12 110 PRO A O 1
ATOM 829 N N . LEU A 1 111 ? 24.092 -6.774 -13.396 1.00 98.12 111 LEU A N 1
ATOM 830 C CA . LEU A 1 111 ? 24.493 -5.364 -13.366 1.00 98.12 111 LEU A CA 1
ATOM 831 C C . LEU A 1 111 ? 23.767 -4.564 -14.467 1.00 98.12 111 LEU A C 1
ATOM 833 O O . LEU A 1 111 ? 23.677 -5.010 -15.612 1.00 98.12 111 LEU A O 1
ATOM 837 N N . ASP A 1 112 ? 23.222 -3.406 -14.098 1.00 97.56 112 ASP A N 1
ATOM 838 C CA . ASP A 1 112 ? 22.521 -2.452 -14.969 1.00 97.56 112 ASP A CA 1
ATOM 839 C C . ASP A 1 112 ? 21.285 -3.010 -15.703 1.00 97.56 112 ASP A C 1
ATOM 841 O O . ASP A 1 112 ? 20.758 -2.396 -16.635 1.00 97.56 112 ASP A O 1
ATOM 845 N N . ALA A 1 113 ? 20.771 -4.165 -15.270 1.00 97.38 113 ALA A N 1
ATOM 846 C CA . ALA A 1 113 ? 19.636 -4.826 -15.909 1.00 97.38 113 ALA A CA 1
ATOM 847 C C . ALA A 1 113 ? 18.288 -4.590 -15.208 1.00 97.38 113 ALA A C 1
ATOM 849 O O . ALA A 1 113 ? 17.270 -5.068 -15.704 1.00 97.38 113 ALA A O 1
ATOM 850 N N . GLY A 1 114 ? 18.242 -3.836 -14.103 1.00 97.69 114 GLY A N 1
ATOM 851 C CA . GLY A 1 114 ? 17.052 -3.695 -13.252 1.00 97.69 114 GLY A CA 1
ATOM 852 C C . GLY A 1 114 ? 15.767 -3.309 -13.997 1.00 97.69 114 GLY A C 1
ATOM 853 O O . GLY A 1 114 ? 14.717 -3.887 -13.730 1.00 97.69 114 GLY A O 1
ATOM 854 N N . ASN A 1 115 ? 15.862 -2.433 -15.007 1.00 98.06 115 ASN A N 1
ATOM 855 C CA . ASN A 1 115 ? 14.734 -2.015 -15.859 1.00 98.06 115 ASN A CA 1
ATOM 856 C C . ASN A 1 115 ? 14.012 -3.180 -16.559 1.00 98.06 115 ASN A C 1
ATOM 858 O O . ASN A 1 115 ? 12.869 -3.032 -16.980 1.00 98.06 115 ASN A O 1
ATOM 862 N N . ARG A 1 116 ? 14.698 -4.311 -16.768 1.00 97.06 116 ARG A N 1
ATOM 863 C CA . ARG A 1 116 ? 14.164 -5.481 -17.477 1.00 97.06 116 ARG A CA 1
ATOM 864 C C . ARG A 1 116 ? 13.648 -6.571 -16.537 1.00 97.06 116 ARG A C 1
ATOM 866 O O . ARG A 1 116 ? 13.065 -7.523 -17.042 1.00 97.06 116 ARG A O 1
ATOM 873 N N . TYR A 1 117 ? 13.859 -6.438 -15.224 1.00 98.12 117 TYR A N 1
ATOM 874 C CA . TYR A 1 117 ? 13.564 -7.493 -14.245 1.00 98.12 117 TYR A CA 1
ATOM 875 C C . TYR A 1 117 ? 12.673 -7.063 -13.073 1.00 98.12 117 TYR A C 1
ATOM 877 O O . TYR A 1 117 ? 12.031 -7.914 -12.455 1.00 98.12 117 TYR A O 1
ATOM 885 N N . TYR A 1 118 ? 12.608 -5.762 -12.774 1.00 98.69 118 TYR A N 1
ATOM 886 C CA . TYR A 1 118 ? 11.808 -5.231 -11.673 1.00 98.69 118 TYR A CA 1
ATOM 887 C C . TYR A 1 118 ? 10.595 -4.449 -12.168 1.00 98.69 118 TYR A C 1
ATOM 889 O O . TYR A 1 118 ? 10.728 -3.514 -12.959 1.00 98.69 118 TYR A O 1
ATOM 897 N N . ILE A 1 119 ? 9.427 -4.760 -11.607 1.00 98.88 119 ILE A N 1
ATOM 898 C CA . ILE A 1 119 ? 8.248 -3.895 -11.701 1.00 98.88 119 ILE A CA 1
ATOM 899 C C . ILE A 1 119 ? 8.535 -2.619 -10.906 1.00 98.88 119 ILE A C 1
ATOM 901 O O . ILE A 1 119 ? 8.938 -2.690 -9.748 1.00 98.88 119 ILE A O 1
ATOM 905 N N . ALA A 1 120 ? 8.349 -1.452 -11.517 1.00 98.44 120 ALA A N 1
ATOM 906 C CA . ALA A 1 120 ? 8.650 -0.165 -10.897 1.00 98.44 120 ALA A CA 1
ATOM 907 C C . ALA A 1 120 ? 7.383 0.554 -10.414 1.00 98.44 120 ALA A C 1
ATOM 909 O O . ALA A 1 120 ? 6.468 0.798 -11.206 1.00 98.44 120 ALA A O 1
ATOM 910 N N . ILE A 1 121 ? 7.363 0.953 -9.142 1.00 98.75 121 ILE A N 1
ATOM 911 C CA . ILE A 1 121 ? 6.306 1.794 -8.563 1.00 98.75 121 ILE A CA 1
ATOM 912 C C . ILE A 1 121 ? 6.897 3.154 -8.200 1.00 98.75 121 ILE A C 1
ATOM 914 O O . ILE A 1 121 ? 7.779 3.238 -7.351 1.00 98.75 121 ILE A O 1
ATOM 918 N N . GLU A 1 122 ? 6.388 4.212 -8.821 1.00 97.62 122 GLU A N 1
ATOM 919 C CA . GLU A 1 122 ? 6.757 5.599 -8.541 1.00 97.62 122 GLU A CA 1
ATOM 920 C C . GLU A 1 122 ? 5.726 6.232 -7.607 1.00 97.62 122 GLU A C 1
ATOM 922 O O . GLU A 1 122 ? 4.595 6.505 -8.011 1.00 97.62 122 GLU A O 1
ATOM 927 N N . ALA A 1 123 ? 6.096 6.467 -6.347 1.00 96.62 123 ALA A N 1
ATOM 928 C CA . ALA A 1 123 ? 5.182 7.042 -5.366 1.00 96.62 123 ALA A CA 1
ATOM 929 C C . ALA A 1 123 ? 5.400 8.552 -5.156 1.00 96.62 123 ALA A C 1
ATOM 931 O O . ALA A 1 123 ? 6.519 9.065 -5.066 1.00 96.62 123 ALA A O 1
ATOM 932 N N . ALA A 1 124 ? 4.303 9.296 -5.092 1.00 94.50 124 ALA A N 1
ATOM 933 C CA . ALA A 1 124 ? 4.272 10.742 -4.948 1.00 94.50 124 ALA A CA 1
ATOM 934 C C . ALA A 1 124 ? 4.748 11.178 -3.550 1.00 94.50 124 ALA A C 1
ATOM 936 O O . ALA A 1 124 ? 3.965 11.153 -2.606 1.00 94.50 124 ALA A O 1
ATOM 937 N N . ASN A 1 125 ? 6.020 11.565 -3.415 1.00 94.81 125 ASN A N 1
ATOM 938 C CA . ASN A 1 125 ? 6.608 12.095 -2.182 1.00 94.81 125 ASN A CA 1
ATOM 939 C C . ASN A 1 125 ? 7.969 12.756 -2.488 1.00 94.81 125 ASN A C 1
ATOM 941 O O . ASN A 1 125 ? 8.651 12.343 -3.432 1.00 94.81 125 ASN A O 1
ATOM 945 N N . ASN A 1 126 ? 8.388 13.746 -1.696 1.00 94.12 126 ASN A N 1
ATOM 946 C CA . ASN A 1 126 ? 9.703 14.386 -1.834 1.00 94.12 126 ASN A CA 1
ATOM 947 C C . ASN A 1 126 ? 10.864 13.588 -1.196 1.00 94.12 126 ASN A C 1
ATOM 949 O O . ASN A 1 126 ? 12.020 13.794 -1.553 1.00 94.12 126 ASN A O 1
ATOM 953 N N . GLY A 1 127 ? 10.545 12.716 -0.235 1.00 94.50 127 GLY A N 1
ATOM 954 C CA . GLY A 1 127 ? 11.389 11.904 0.652 1.00 94.50 127 GLY A CA 1
ATOM 955 C C . GLY A 1 127 ? 12.543 12.576 1.379 1.00 94.50 127 GLY A C 1
ATOM 956 O O . GLY A 1 127 ? 13.418 11.886 1.891 1.00 94.50 127 GLY A O 1
ATOM 957 N N . ILE A 1 128 ? 12.528 13.900 1.485 1.00 93.88 128 ILE A N 1
ATOM 958 C CA . ILE A 1 128 ? 13.497 14.683 2.263 1.00 93.88 128 ILE A CA 1
ATOM 959 C C . ILE A 1 128 ? 12.860 15.325 3.505 1.00 93.88 128 ILE A C 1
ATOM 961 O O . ILE A 1 128 ? 13.439 16.225 4.107 1.00 93.88 128 ILE A O 1
ATOM 965 N N . GLY A 1 129 ? 11.671 14.861 3.903 1.00 91.12 129 GLY A N 1
ATOM 966 C CA . GLY A 1 129 ? 10.982 15.301 5.121 1.00 91.12 129 GLY A CA 1
ATOM 967 C C . GLY A 1 129 ? 9.460 15.371 5.008 1.00 91.12 129 GLY A C 1
ATOM 968 O O . GLY A 1 129 ? 8.795 15.578 6.019 1.00 91.12 129 GLY A O 1
ATOM 969 N N . GLU A 1 130 ? 8.893 15.195 3.811 1.00 93.50 130 GLU A N 1
ATOM 970 C CA . GLU A 1 130 ? 7.444 15.085 3.644 1.00 93.50 130 GLU A CA 1
ATOM 971 C C . GLU A 1 130 ? 6.921 13.785 4.252 1.00 93.50 130 GLU A C 1
ATOM 973 O O . GLU A 1 130 ? 7.277 12.698 3.798 1.00 93.50 130 GLU A O 1
ATOM 978 N N . ILE A 1 131 ? 6.032 13.909 5.239 1.00 92.88 131 ILE A N 1
ATOM 979 C CA . ILE A 1 131 ? 5.310 12.774 5.814 1.00 92.88 131 ILE A CA 1
ATOM 980 C C . ILE A 1 131 ? 4.554 12.036 4.713 1.00 92.88 131 ILE A C 1
ATOM 982 O O . ILE A 1 131 ? 3.774 12.633 3.974 1.00 92.88 131 ILE A O 1
ATOM 986 N N . TRP A 1 132 ? 4.760 10.725 4.648 1.00 94.50 132 TRP A N 1
ATOM 987 C CA . TRP A 1 132 ? 3.952 9.841 3.823 1.00 94.50 132 TRP A CA 1
ATOM 988 C C . TRP A 1 132 ? 2.567 9.662 4.464 1.00 94.50 132 TRP A C 1
ATOM 990 O O . TRP A 1 132 ? 2.498 9.200 5.608 1.00 94.50 132 TRP A O 1
ATOM 1000 N N . PRO A 1 133 ? 1.466 10.022 3.776 1.00 90.25 133 PRO A N 1
ATOM 1001 C CA . PRO A 1 133 ? 0.118 9.805 4.287 1.00 90.25 133 PRO A CA 1
ATOM 1002 C C . PRO A 1 133 ? -0.151 8.326 4.570 1.00 90.25 133 PRO A C 1
ATOM 1004 O O . PRO A 1 133 ? 0.239 7.456 3.792 1.00 90.25 133 PRO A O 1
ATOM 1007 N N . GLU A 1 134 ? -0.876 8.037 5.650 1.00 87.81 134 GLU A N 1
ATOM 1008 C CA . GLU A 1 134 ? -1.234 6.666 6.039 1.00 87.81 134 GLU A CA 1
ATOM 1009 C C . GLU A 1 134 ? -1.949 5.917 4.907 1.00 87.81 134 GLU A C 1
ATOM 1011 O O . GLU A 1 134 ? -1.565 4.802 4.566 1.00 87.81 134 GLU A O 1
ATOM 1016 N N . ILE A 1 135 ? -2.905 6.573 4.244 1.00 85.69 135 ILE A N 1
ATOM 1017 C CA . ILE A 1 135 ? -3.632 6.001 3.105 1.00 85.69 135 ILE A CA 1
ATOM 1018 C C . ILE A 1 135 ? -2.713 5.652 1.924 1.00 85.69 135 ILE A C 1
ATOM 1020 O O . ILE A 1 135 ? -2.923 4.640 1.257 1.00 85.69 135 ILE A O 1
ATOM 1024 N N . GLN A 1 136 ? -1.658 6.442 1.694 1.00 93.88 136 GLN A N 1
ATOM 1025 C CA . GLN A 1 136 ? -0.654 6.152 0.672 1.00 93.88 136 GLN A CA 1
ATOM 1026 C C . GLN A 1 136 ? 0.200 4.949 1.076 1.00 93.88 136 GLN A C 1
ATOM 1028 O O . GLN A 1 136 ? 0.469 4.093 0.238 1.00 93.88 136 GLN A O 1
ATOM 1033 N N . ILE A 1 137 ? 0.610 4.863 2.344 1.00 95.56 137 ILE A N 1
ATOM 1034 C CA . ILE A 1 137 ? 1.398 3.742 2.871 1.00 95.56 137 ILE A CA 1
ATOM 1035 C C . ILE A 1 137 ? 0.619 2.427 2.791 1.00 95.56 137 ILE A C 1
ATOM 1037 O O . ILE A 1 137 ? 1.160 1.435 2.302 1.00 95.56 137 ILE A O 1
ATOM 1041 N N . GLU A 1 138 ? -0.657 2.422 3.180 1.00 91.62 138 GLU A N 1
ATOM 1042 C CA . GLU A 1 138 ? -1.510 1.234 3.078 1.00 91.62 138 GLU A CA 1
ATOM 1043 C C . GLU A 1 138 ? -1.747 0.817 1.622 1.00 91.62 138 GLU A C 1
ATOM 1045 O O . GLU A 1 138 ? -1.660 -0.369 1.293 1.00 91.62 138 GLU A O 1
ATOM 1050 N N . ALA A 1 139 ? -1.970 1.778 0.719 1.00 94.69 139 ALA A N 1
ATOM 1051 C CA . ALA A 1 139 ? -2.084 1.499 -0.710 1.00 94.69 139 ALA A CA 1
ATOM 1052 C C . ALA A 1 139 ? -0.777 0.935 -1.295 1.00 94.69 139 ALA A C 1
ATOM 1054 O O . ALA A 1 139 ? -0.819 -0.020 -2.074 1.00 94.69 139 ALA A O 1
ATOM 1055 N N . TYR A 1 140 ? 0.383 1.471 -0.893 1.00 97.81 140 TYR A N 1
ATOM 1056 C CA . TYR A 1 140 ? 1.688 0.970 -1.327 1.00 97.81 140 TYR A CA 1
ATOM 1057 C C . TYR A 1 140 ? 1.892 -0.475 -0.876 1.00 97.81 140 TYR A C 1
ATOM 1059 O O . TYR A 1 140 ? 2.232 -1.340 -1.684 1.00 97.81 140 TYR A O 1
ATOM 1067 N N . LEU A 1 141 ? 1.634 -0.745 0.404 1.00 96.12 141 LEU A N 1
ATOM 1068 C CA . LEU A 1 141 ? 1.779 -2.071 0.981 1.00 96.12 141 LEU A CA 1
ATOM 1069 C C . LEU A 1 141 ? 0.877 -3.089 0.277 1.00 96.12 141 LEU A C 1
ATOM 1071 O O . LEU A 1 141 ? 1.358 -4.135 -0.161 1.00 96.12 141 LEU A O 1
ATOM 1075 N N . LYS A 1 142 ? -0.406 -2.752 0.093 1.00 95.25 142 LYS A N 1
ATOM 1076 C CA . LYS A 1 142 ? -1.371 -3.610 -0.601 1.00 95.25 142 LYS A CA 1
ATOM 1077 C C . LYS A 1 142 ? -0.977 -3.870 -2.053 1.00 95.25 142 LYS A C 1
ATOM 1079 O O . LYS A 1 142 ? -1.119 -4.995 -2.528 1.00 95.25 142 LYS A O 1
ATOM 1084 N N . LEU A 1 143 ? -0.483 -2.850 -2.759 1.00 98.50 143 LEU A N 1
ATOM 1085 C CA . LEU A 1 143 ? -0.009 -2.981 -4.136 1.00 98.50 143 LEU A CA 1
ATOM 1086 C C . LEU A 1 143 ? 1.189 -3.927 -4.228 1.00 98.50 143 LEU A C 1
ATOM 1088 O O . LEU A 1 143 ? 1.186 -4.821 -5.070 1.00 98.50 143 LEU A O 1
ATOM 1092 N N . VAL A 1 144 ? 2.195 -3.750 -3.369 1.00 98.62 144 VAL A N 1
ATOM 1093 C CA . VAL A 1 144 ? 3.401 -4.590 -3.376 1.00 98.62 144 VAL A CA 1
ATOM 1094 C C . VAL A 1 144 ? 3.053 -6.031 -3.009 1.00 98.62 144 VAL A C 1
ATOM 1096 O O . VAL A 1 144 ? 3.474 -6.942 -3.715 1.00 98.62 144 VAL A O 1
ATOM 1099 N N . TRP A 1 145 ? 2.217 -6.245 -1.989 1.00 97.38 145 TRP A N 1
ATOM 1100 C CA . TRP A 1 145 ? 1.714 -7.578 -1.650 1.00 97.38 145 TRP A CA 1
ATOM 1101 C C . TRP A 1 145 ? 0.959 -8.224 -2.818 1.00 97.38 145 TRP A C 1
ATOM 1103 O O . TRP A 1 145 ? 1.253 -9.361 -3.180 1.00 97.38 145 TRP A O 1
ATOM 1113 N N . ALA A 1 146 ? 0.041 -7.496 -3.462 1.00 97.06 146 ALA A N 1
ATOM 1114 C CA . ALA A 1 146 ? -0.710 -8.021 -4.598 1.00 97.06 146 ALA A CA 1
ATOM 1115 C C . ALA A 1 146 ? 0.206 -8.365 -5.783 1.00 97.06 146 ALA A C 1
ATOM 1117 O O . ALA A 1 146 ? -0.022 -9.363 -6.456 1.00 97.06 146 ALA A O 1
ATOM 1118 N N . LEU A 1 147 ? 1.250 -7.573 -6.042 1.00 98.50 147 LEU A N 1
ATOM 1119 C CA . LEU A 1 147 ? 2.248 -7.890 -7.067 1.00 98.50 147 LEU A CA 1
ATOM 1120 C C . LEU A 1 147 ? 3.039 -9.153 -6.715 1.00 98.50 147 LEU A C 1
ATOM 1122 O O . LEU A 1 147 ? 3.255 -9.983 -7.596 1.00 98.50 147 LEU A O 1
ATOM 1126 N N . CYS A 1 148 ? 3.438 -9.317 -5.452 1.00 98.06 148 CYS A N 1
ATOM 1127 C CA . CYS A 1 148 ? 4.114 -10.530 -5.001 1.00 98.06 148 CYS A CA 1
ATOM 1128 C C . CYS A 1 148 ? 3.233 -11.768 -5.173 1.00 98.06 148 CYS A C 1
ATOM 1130 O O . CYS A 1 148 ? 3.671 -12.744 -5.771 1.00 98.06 148 CYS A O 1
ATOM 1132 N N . ASP A 1 149 ? 1.978 -11.697 -4.736 1.00 95.00 149 ASP A N 1
ATOM 1133 C CA . ASP A 1 149 ? 1.034 -12.810 -4.818 1.00 95.00 149 ASP A CA 1
ATOM 1134 C C . ASP A 1 149 ? 0.669 -13.171 -6.272 1.00 95.00 149 ASP A C 1
ATOM 1136 O O . ASP A 1 149 ? 0.618 -14.340 -6.638 1.00 95.00 149 ASP A O 1
ATOM 1140 N N . VAL A 1 150 ? 0.466 -12.176 -7.145 1.00 95.88 150 VAL A N 1
ATOM 1141 C CA . VAL A 1 150 ? 0.100 -12.414 -8.556 1.00 95.88 150 VAL A CA 1
ATOM 1142 C C . VAL A 1 150 ? 1.246 -13.000 -9.374 1.00 95.88 150 VAL A C 1
ATOM 1144 O O . VAL A 1 150 ? 1.005 -13.806 -10.273 1.00 95.88 150 VAL A O 1
ATOM 1147 N N . TYR A 1 151 ? 2.478 -12.570 -9.107 1.00 96.75 151 TYR A N 1
ATOM 1148 C CA . TYR A 1 151 ? 3.644 -12.964 -9.898 1.00 96.75 151 TYR A CA 1
ATOM 1149 C C . TYR A 1 151 ? 4.532 -14.000 -9.215 1.00 96.75 151 TYR A C 1
ATOM 1151 O O . TYR A 1 151 ? 5.594 -14.314 -9.762 1.00 96.75 151 TYR A O 1
ATOM 1159 N N . ASP A 1 152 ? 4.082 -14.553 -8.085 1.00 94.94 152 ASP A N 1
ATOM 1160 C CA . ASP A 1 152 ? 4.781 -15.579 -7.307 1.00 94.94 152 ASP A CA 1
ATOM 1161 C C . ASP A 1 152 ? 6.200 -15.123 -6.914 1.00 94.94 152 ASP A C 1
ATOM 1163 O O . ASP A 1 152 ? 7.210 -15.761 -7.215 1.00 94.94 152 ASP A O 1
ATOM 1167 N N . LEU A 1 153 ? 6.274 -13.925 -6.330 1.00 97.19 153 LEU A N 1
ATOM 1168 C CA . LEU A 1 153 ? 7.511 -13.325 -5.830 1.00 97.19 153 LEU A CA 1
ATOM 1169 C C . LEU A 1 153 ? 7.600 -13.520 -4.321 1.00 97.19 153 LEU A C 1
ATOM 1171 O O . LEU A 1 153 ? 6.612 -13.319 -3.618 1.00 97.19 153 LEU A O 1
ATOM 1175 N N . GLU A 1 154 ? 8.799 -13.808 -3.826 1.00 96.81 154 GLU A N 1
ATOM 1176 C CA . GLU A 1 154 ? 9.080 -13.962 -2.400 1.00 96.81 154 GLU A CA 1
ATOM 1177 C C . GLU A 1 154 ? 9.314 -12.579 -1.769 1.00 96.81 154 GLU A C 1
ATOM 1179 O O . GLU A 1 154 ? 10.340 -11.944 -2.048 1.00 96.81 154 GLU A O 1
ATOM 1184 N N . PRO A 1 155 ? 8.404 -12.064 -0.917 1.00 95.75 155 PRO A N 1
ATOM 1185 C CA . PRO A 1 155 ? 8.524 -10.713 -0.377 1.00 95.75 155 PRO A CA 1
ATOM 1186 C C . PRO A 1 155 ? 9.837 -10.456 0.364 1.00 95.75 155 PRO A C 1
ATOM 1188 O O . PRO A 1 155 ? 10.380 -9.352 0.285 1.00 95.75 155 PRO A O 1
ATOM 1191 N N . LEU A 1 156 ? 10.379 -11.465 1.055 1.00 94.62 156 LEU A N 1
ATOM 1192 C CA . LEU A 1 156 ? 11.598 -11.317 1.851 1.00 94.62 156 LEU A CA 1
ATOM 1193 C C . LEU A 1 156 ? 12.874 -11.173 1.008 1.00 94.62 156 LEU A C 1
ATOM 1195 O O . LEU A 1 156 ? 13.901 -10.730 1.536 1.00 94.62 156 LEU A O 1
ATOM 1199 N N . THR A 1 157 ? 12.824 -11.471 -0.292 1.00 94.88 157 THR A N 1
ATOM 1200 C CA . THR A 1 157 ? 13.973 -11.354 -1.206 1.00 94.88 157 THR A CA 1
ATOM 1201 C C . THR A 1 157 ? 13.724 -10.416 -2.382 1.00 94.88 157 THR A C 1
ATOM 1203 O O . THR A 1 157 ? 14.634 -9.673 -2.752 1.00 94.88 157 THR A O 1
ATOM 1206 N N . ASP A 1 158 ? 12.508 -10.387 -2.922 1.00 98.62 158 ASP A N 1
ATOM 1207 C CA . ASP A 1 158 ? 12.218 -9.853 -4.260 1.00 98.62 158 ASP A CA 1
ATOM 1208 C C . ASP A 1 158 ? 11.626 -8.436 -4.232 1.00 98.62 158 ASP A C 1
ATOM 1210 O O . ASP A 1 158 ? 11.526 -7.769 -5.264 1.00 98.62 158 ASP A O 1
ATOM 1214 N N . VAL A 1 159 ? 11.259 -7.935 -3.049 1.00 98.81 159 VAL A N 1
ATOM 1215 C CA . VAL A 1 159 ? 10.896 -6.527 -2.844 1.00 98.81 159 VAL A CA 1
ATOM 1216 C C . VAL A 1 159 ? 12.158 -5.735 -2.559 1.00 98.81 159 VAL A C 1
ATOM 1218 O O . VAL A 1 159 ? 12.889 -6.040 -1.619 1.00 98.81 159 VAL A O 1
ATOM 1221 N N . ILE A 1 160 ? 12.436 -4.713 -3.355 1.00 98.75 160 ILE A N 1
ATOM 1222 C CA . ILE A 1 160 ? 13.654 -3.913 -3.248 1.00 98.75 160 ILE A CA 1
ATOM 1223 C C . ILE A 1 160 ? 13.322 -2.423 -3.284 1.00 98.75 160 ILE A C 1
ATOM 1225 O O . ILE A 1 160 ? 12.258 -2.001 -3.731 1.00 98.75 160 ILE A O 1
ATOM 1229 N N . PHE A 1 161 ? 14.268 -1.612 -2.843 1.00 98.75 161 PHE A N 1
ATOM 1230 C CA . PHE A 1 161 ? 14.248 -0.160 -2.980 1.00 98.75 161 PHE A CA 1
ATOM 1231 C C . PHE A 1 161 ? 15.150 0.284 -4.128 1.00 98.75 161 PHE A C 1
ATOM 1233 O O . PHE A 1 161 ? 16.141 -0.394 -4.433 1.00 98.75 161 PHE A O 1
ATOM 1240 N N . HIS A 1 162 ? 14.898 1.459 -4.713 1.00 98.62 162 HIS A N 1
ATOM 1241 C CA . HIS A 1 162 ? 15.850 2.030 -5.672 1.00 98.62 162 HIS A CA 1
ATOM 1242 C C . HIS A 1 162 ? 17.230 2.218 -5.040 1.00 98.62 162 HIS A C 1
ATOM 1244 O O . HIS A 1 162 ? 18.242 1.939 -5.681 1.00 98.62 162 HIS A O 1
ATOM 1250 N N . GLN A 1 163 ? 17.269 2.596 -3.759 1.00 98.50 163 GLN A N 1
ATOM 1251 C CA . GLN A 1 163 ? 18.493 2.660 -2.966 1.00 98.50 163 GLN A CA 1
ATOM 1252 C C . GLN A 1 163 ? 19.202 1.307 -2.895 1.00 98.50 163 GLN A C 1
ATOM 1254 O O . GLN A 1 163 ? 20.404 1.245 -3.112 1.00 98.50 163 GLN A O 1
ATOM 1259 N N . THR A 1 164 ? 18.490 0.206 -2.663 1.00 98.06 164 THR A N 1
ATOM 1260 C CA . THR A 1 164 ? 19.136 -1.117 -2.581 1.00 98.06 164 THR A CA 1
ATOM 1261 C C . THR A 1 164 ? 19.685 -1.576 -3.932 1.00 98.06 164 THR A C 1
ATOM 1263 O O . THR A 1 164 ? 20.719 -2.236 -3.983 1.00 98.06 164 THR A O 1
ATOM 1266 N N . TRP A 1 165 ? 19.043 -1.173 -5.035 1.00 98.56 165 TRP A N 1
ATOM 1267 C CA . TRP A 1 165 ? 19.561 -1.391 -6.384 1.00 98.56 165 TRP A CA 1
ATOM 1268 C C . TRP A 1 165 ? 20.787 -0.519 -6.687 1.00 98.56 165 TRP A C 1
ATOM 1270 O O . TRP A 1 165 ? 21.753 -0.988 -7.282 1.00 98.56 165 TRP A O 1
ATOM 1280 N N . ALA A 1 166 ? 20.759 0.755 -6.300 1.00 98.31 166 ALA A N 1
ATOM 1281 C CA . ALA A 1 166 ? 21.771 1.748 -6.650 1.00 98.31 166 ALA A CA 1
ATOM 1282 C C . ALA A 1 166 ? 22.240 2.550 -5.416 1.00 98.31 166 ALA A C 1
ATOM 1284 O O . ALA A 1 166 ? 22.026 3.767 -5.352 1.00 98.31 166 ALA A O 1
ATOM 1285 N N . PRO A 1 167 ? 22.930 1.910 -4.452 1.00 97.12 167 PRO A N 1
ATOM 1286 C CA . PRO A 1 167 ? 23.147 2.459 -3.106 1.00 97.12 167 PRO A CA 1
ATOM 1287 C C . PRO A 1 167 ? 23.994 3.728 -3.060 1.00 97.12 167 PRO A C 1
ATOM 1289 O O . PRO A 1 167 ? 23.841 4.536 -2.151 1.00 97.12 167 PRO A O 1
ATOM 1292 N N . ASN A 1 168 ? 24.848 3.942 -4.062 1.00 96.06 168 ASN A N 1
ATOM 1293 C CA . ASN A 1 168 ? 25.705 5.127 -4.152 1.00 96.06 168 ASN A CA 1
ATOM 1294 C C . ASN A 1 168 ? 25.052 6.300 -4.901 1.00 96.06 168 ASN A C 1
ATOM 1296 O O . ASN A 1 168 ? 25.666 7.351 -5.057 1.00 96.06 168 ASN A O 1
ATOM 1300 N N . ARG A 1 169 ? 23.843 6.111 -5.438 1.00 97.00 169 ARG A N 1
ATOM 1301 C CA . ARG A 1 169 ? 23.211 7.052 -6.377 1.00 97.00 169 ARG A CA 1
ATOM 1302 C C . ARG A 1 169 ? 21.785 7.418 -5.985 1.00 97.00 169 ARG A C 1
ATOM 1304 O O . ARG A 1 169 ? 21.247 8.399 -6.495 1.00 97.00 169 ARG A O 1
ATOM 1311 N N . LYS A 1 170 ? 21.159 6.605 -5.139 1.00 97.56 170 LYS A N 1
ATOM 1312 C CA . LYS A 1 170 ? 19.741 6.673 -4.808 1.00 97.56 170 LYS A CA 1
ATOM 1313 C C . LYS A 1 170 ? 19.544 6.548 -3.312 1.00 97.56 170 LYS A C 1
ATOM 1315 O O . LYS A 1 170 ? 20.308 5.859 -2.648 1.00 97.56 170 LYS A O 1
ATOM 1320 N N . ILE A 1 171 ? 18.526 7.233 -2.806 1.00 97.44 171 ILE A N 1
ATOM 1321 C CA . ILE A 1 171 ? 18.136 7.196 -1.390 1.00 97.44 171 ILE A CA 1
ATOM 1322 C C . ILE A 1 171 ? 16.767 6.554 -1.197 1.00 97.44 171 ILE A C 1
ATOM 1324 O O . ILE A 1 171 ? 16.355 6.332 -0.066 1.00 97.44 171 ILE A O 1
ATOM 1328 N N . ASP A 1 172 ? 16.046 6.291 -2.278 1.00 97.69 172 ASP A N 1
ATOM 1329 C CA . ASP A 1 172 ? 14.614 6.100 -2.233 1.00 97.69 172 ASP A CA 1
ATOM 1330 C C . ASP A 1 172 ? 14.157 4.643 -2.153 1.00 97.69 172 ASP A C 1
ATOM 1332 O O . ASP A 1 172 ? 14.863 3.757 -2.648 1.00 97.69 172 ASP A O 1
ATOM 1336 N N . PRO A 1 173 ? 12.984 4.397 -1.532 1.00 98.25 173 PRO A N 1
ATOM 1337 C CA . PRO A 1 173 ? 12.103 5.369 -0.879 1.00 98.25 173 PRO A CA 1
ATOM 1338 C C . PRO A 1 173 ? 12.686 5.887 0.447 1.00 98.25 173 PRO A C 1
ATOM 1340 O O . PRO A 1 173 ? 13.376 5.180 1.184 1.00 98.25 173 PRO A O 1
ATOM 1343 N N . ALA A 1 174 ? 12.415 7.160 0.726 1.00 98.31 174 ALA A N 1
ATOM 1344 C CA . ALA A 1 174 ? 12.904 7.874 1.898 1.00 98.31 174 ALA A CA 1
ATOM 1345 C C . ALA A 1 174 ? 11.826 8.804 2.462 1.00 98.31 174 ALA A C 1
ATOM 1347 O O . ALA A 1 174 ? 10.845 9.121 1.784 1.00 98.31 174 ALA A O 1
ATOM 1348 N N . GLY A 1 175 ? 12.027 9.268 3.692 1.00 96.88 175 GLY A N 1
ATOM 1349 C CA . GLY A 1 175 ? 11.118 10.179 4.389 1.00 96.88 175 GLY A CA 1
ATOM 1350 C C . GLY A 1 175 ? 10.346 9.505 5.524 1.00 96.88 175 GLY A C 1
ATOM 1351 O O . GLY A 1 175 ? 10.394 8.282 5.665 1.00 96.88 175 GLY A O 1
ATOM 1352 N N . PRO A 1 176 ? 9.638 10.290 6.348 1.00 96.00 176 PRO A N 1
ATOM 1353 C CA . PRO A 1 176 ? 8.999 9.796 7.551 1.00 96.00 176 PRO A CA 1
ATOM 1354 C C . PRO A 1 176 ? 7.666 9.107 7.259 1.00 96.00 176 PRO A C 1
ATOM 1356 O O . PRO A 1 176 ? 6.842 9.602 6.490 1.00 96.00 176 PRO A O 1
ATOM 1359 N N . THR A 1 177 ? 7.428 8.001 7.956 1.00 94.75 177 THR A N 1
ATOM 1360 C CA . THR A 1 177 ? 6.223 7.166 7.885 1.00 94.75 177 THR A CA 1
ATOM 1361 C C . THR A 1 177 ? 5.612 7.000 9.284 1.00 94.75 177 THR A C 1
ATOM 1363 O O . THR A 1 177 ? 5.680 5.914 9.855 1.00 94.75 177 THR A O 1
ATOM 1366 N N . PRO A 1 178 ? 5.011 8.039 9.896 1.00 84.31 178 PRO A N 1
ATOM 1367 C CA . PRO A 1 178 ? 4.488 7.945 11.262 1.00 84.31 178 PRO A CA 1
ATOM 1368 C C . PRO A 1 178 ? 3.445 6.838 11.481 1.00 84.31 178 PRO A C 1
ATOM 1370 O O . PRO A 1 178 ? 3.372 6.307 12.583 1.00 84.31 178 PRO A O 1
ATOM 1373 N N . SER A 1 179 ? 2.680 6.456 10.451 1.00 84.25 179 SER A N 1
ATOM 1374 C CA . SER A 1 179 ? 1.747 5.318 10.510 1.00 84.25 179 SER A CA 1
ATOM 1375 C C . SER A 1 179 ? 2.447 3.954 10.510 1.00 84.25 179 SER A C 1
ATOM 1377 O O . SER A 1 179 ? 1.898 2.974 11.001 1.00 84.25 179 SER A O 1
ATOM 1379 N N . ARG A 1 180 ? 3.685 3.884 10.002 1.00 88.38 180 ARG A N 1
ATOM 1380 C CA . ARG A 1 180 ? 4.560 2.701 10.035 1.00 88.38 180 ARG A CA 1
ATOM 1381 C C . ARG A 1 180 ? 5.983 3.098 10.439 1.00 88.38 180 ARG A C 1
ATOM 1383 O O . ARG A 1 180 ? 6.882 3.106 9.594 1.00 88.38 180 ARG A O 1
ATOM 1390 N N . PRO A 1 181 ? 6.230 3.461 11.714 1.00 89.44 181 PRO A N 1
ATOM 1391 C CA . PRO A 1 181 ? 7.517 4.022 12.137 1.00 89.44 181 PRO A CA 1
ATOM 1392 C C . PRO A 1 181 ? 8.714 3.095 11.904 1.00 89.44 181 PRO A C 1
ATOM 1394 O O . PRO A 1 181 ? 9.841 3.569 11.791 1.00 89.44 181 PRO A O 1
ATOM 1397 N N . SER A 1 182 ? 8.481 1.782 11.816 1.00 91.38 182 SER A N 1
ATOM 1398 C CA . SER A 1 182 ? 9.506 0.781 11.513 1.00 91.38 182 SER A CA 1
ATOM 1399 C C . SER A 1 182 ? 10.126 0.946 10.120 1.00 91.38 182 SER A C 1
ATOM 1401 O O . SER A 1 182 ? 11.237 0.459 9.917 1.00 91.38 182 SER A O 1
ATOM 1403 N N . TRP A 1 183 ? 9.455 1.631 9.184 1.00 96.31 183 TRP A N 1
ATOM 1404 C CA . TRP A 1 183 ? 9.955 1.879 7.829 1.00 96.31 183 TRP A CA 1
ATOM 1405 C C . TRP A 1 183 ? 10.903 3.084 7.806 1.00 96.31 183 TRP A C 1
ATOM 1407 O O . TRP A 1 183 ? 12.112 2.904 7.711 1.00 96.31 183 TRP A O 1
ATOM 1417 N N . GLY A 1 184 ? 10.381 4.309 7.901 1.00 91.25 184 GLY A N 1
ATOM 1418 C CA . GLY A 1 184 ? 11.137 5.562 7.771 1.00 91.25 184 GLY A CA 1
ATOM 1419 C C . GLY A 1 184 ? 11.245 6.396 9.051 1.00 91.25 184 GLY A C 1
ATOM 1420 O O . GLY A 1 184 ? 11.786 7.501 9.016 1.00 91.25 184 GLY A O 1
ATOM 1421 N N . GLY A 1 185 ? 10.736 5.902 10.186 1.00 90.88 185 GLY A N 1
ATOM 1422 C CA . GLY A 1 185 ? 10.613 6.674 11.425 1.00 90.88 185 GLY A CA 1
ATOM 1423 C C . GLY A 1 185 ? 9.464 7.686 11.396 1.00 90.88 185 GLY A C 1
ATOM 1424 O O . GLY A 1 185 ? 8.655 7.718 10.473 1.00 90.88 185 GLY A O 1
ATOM 1425 N N . THR A 1 186 ? 9.378 8.530 12.425 1.00 89.25 186 THR A N 1
ATOM 1426 C CA . THR A 1 186 ? 8.306 9.535 12.571 1.00 89.25 186 THR A CA 1
ATOM 1427 C C . THR A 1 186 ? 8.683 10.925 12.045 1.00 89.25 186 THR A C 1
ATOM 1429 O O . THR A 1 186 ? 7.812 11.779 11.907 1.00 89.25 186 THR A O 1
ATOM 1432 N N . SER A 1 187 ? 9.962 11.177 11.742 1.00 89.19 187 SER A N 1
ATOM 1433 C CA . SER A 1 187 ? 10.462 12.448 11.195 1.00 89.19 187 SER A CA 1
ATOM 1434 C C . SER A 1 187 ? 11.778 12.266 10.416 1.00 89.19 187 SER A C 1
ATOM 1436 O O . SER A 1 187 ? 12.456 11.245 10.544 1.00 89.19 187 SER A O 1
ATOM 1438 N N . GLY A 1 188 ? 12.157 13.268 9.612 1.00 90.56 188 GLY A N 1
ATOM 1439 C CA . GLY A 1 188 ? 13.408 13.286 8.837 1.00 90.56 188 GLY A CA 1
ATOM 1440 C C . GLY A 1 188 ? 13.288 12.735 7.409 1.00 90.56 188 GLY A C 1
ATOM 1441 O O . GLY A 1 188 ? 12.200 12.445 6.935 1.00 90.56 188 GLY A O 1
ATOM 1442 N N . GLY A 1 189 ? 14.419 12.630 6.702 1.00 90.25 189 GLY A N 1
ATOM 1443 C CA . GLY A 1 189 ? 14.500 12.256 5.276 1.00 90.25 189 GLY A CA 1
ATOM 1444 C C . GLY A 1 189 ? 15.329 10.998 5.005 1.00 90.25 189 GLY A C 1
ATOM 1445 O O . GLY A 1 189 ? 16.071 10.949 4.030 1.00 90.25 189 GLY A O 1
ATOM 1446 N N . LYS A 1 190 ? 15.312 10.022 5.919 1.00 93.69 190 LYS A N 1
ATOM 1447 C CA . LYS A 1 190 ? 16.146 8.816 5.805 1.00 93.69 190 LYS A CA 1
ATOM 1448 C C . LYS A 1 190 ? 15.524 7.814 4.835 1.00 93.69 190 LYS A C 1
ATOM 1450 O O . LYS A 1 190 ? 14.299 7.717 4.767 1.00 93.69 190 LYS A O 1
ATOM 1455 N N . THR A 1 191 ? 16.368 7.047 4.146 1.00 97.62 191 THR A N 1
ATOM 1456 C CA . THR A 1 191 ? 15.954 5.822 3.448 1.00 97.62 191 THR A CA 1
ATOM 1457 C C . THR A 1 191 ? 15.224 4.900 4.415 1.00 97.62 191 THR A C 1
ATOM 1459 O O . THR A 1 191 ? 15.608 4.787 5.583 1.00 97.62 191 THR A O 1
ATOM 1462 N N . TRP A 1 192 ? 14.171 4.253 3.929 1.00 98.25 192 TRP A N 1
ATOM 1463 C CA . TRP A 1 192 ? 13.401 3.305 4.722 1.00 98.25 192 TRP A CA 1
ATOM 1464 C C . TRP A 1 192 ? 14.206 2.054 5.105 1.00 98.25 192 TRP A C 1
ATOM 1466 O O . TRP A 1 192 ? 15.220 1.708 4.500 1.00 98.25 192 TRP A O 1
ATOM 1476 N N . ASN A 1 193 ? 13.716 1.329 6.106 1.00 98.12 193 ASN A N 1
ATOM 1477 C CA . ASN A 1 193 ? 14.204 0.020 6.510 1.00 98.12 193 ASN A CA 1
ATOM 1478 C C . ASN A 1 193 ? 13.582 -1.074 5.630 1.00 98.12 193 ASN A C 1
ATOM 1480 O O . ASN A 1 193 ? 12.410 -1.426 5.785 1.00 98.12 193 ASN A O 1
ATOM 1484 N N . LEU A 1 194 ? 14.386 -1.637 4.726 1.00 98.19 194 LEU A N 1
ATOM 1485 C CA . LEU A 1 194 ? 13.935 -2.664 3.787 1.00 98.19 194 LEU A CA 1
ATOM 1486 C C . LEU A 1 194 ? 13.387 -3.908 4.491 1.00 98.19 194 LEU A C 1
ATOM 1488 O O . LEU A 1 194 ? 12.344 -4.421 4.098 1.00 98.19 194 LEU A O 1
ATOM 1492 N N . SER A 1 195 ? 14.060 -4.389 5.537 1.00 97.06 195 SER A N 1
ATOM 1493 C CA . SER A 1 195 ? 13.643 -5.603 6.245 1.00 97.06 195 SER A CA 1
ATOM 1494 C C . SER A 1 195 ? 12.277 -5.432 6.912 1.00 97.06 195 SER A C 1
ATOM 1496 O O . SER A 1 195 ? 11.483 -6.372 6.922 1.00 97.06 195 SER A O 1
ATOM 1498 N N . ALA A 1 196 ? 11.978 -4.232 7.422 1.00 94.31 196 ALA A N 1
ATOM 1499 C CA . ALA A 1 196 ? 10.668 -3.914 7.986 1.00 94.31 196 ALA A CA 1
ATOM 1500 C C . ALA A 1 196 ? 9.574 -3.912 6.908 1.00 94.31 196 ALA A C 1
ATOM 1502 O O . ALA A 1 196 ? 8.550 -4.565 7.088 1.00 94.31 196 ALA A O 1
ATOM 1503 N N . VAL A 1 197 ? 9.819 -3.265 5.761 1.00 98.00 197 VAL A N 1
ATOM 1504 C CA . VAL A 1 197 ? 8.875 -3.278 4.628 1.00 98.00 197 VAL A CA 1
ATOM 1505 C C . VAL A 1 197 ? 8.613 -4.699 4.141 1.00 98.00 197 VAL A C 1
ATOM 1507 O O . VAL A 1 197 ? 7.462 -5.100 4.011 1.00 98.00 197 VAL A O 1
ATOM 1510 N N . ARG A 1 198 ? 9.667 -5.485 3.909 1.00 97.44 198 ARG A N 1
ATOM 1511 C CA . ARG A 1 198 ? 9.554 -6.878 3.457 1.00 97.44 198 ARG A CA 1
ATOM 1512 C C . ARG A 1 198 ? 8.740 -7.737 4.419 1.00 97.44 198 ARG A C 1
ATOM 1514 O O . ARG A 1 198 ? 7.898 -8.511 3.976 1.00 97.44 198 ARG A O 1
ATOM 1521 N N . SER A 1 199 ? 8.966 -7.568 5.722 1.00 93.88 199 SER A N 1
ATOM 1522 C CA . SER A 1 199 ? 8.207 -8.274 6.757 1.00 93.88 199 SER A CA 1
ATOM 1523 C C . SER A 1 199 ? 6.728 -7.894 6.722 1.00 93.88 199 SER A C 1
ATOM 1525 O O . SER A 1 199 ? 5.871 -8.770 6.798 1.00 93.88 199 SER A O 1
ATOM 1527 N N . ASP A 1 200 ? 6.408 -6.611 6.558 1.00 92.62 200 ASP A N 1
ATOM 1528 C CA . ASP A 1 200 ? 5.019 -6.160 6.461 1.00 92.62 200 ASP A CA 1
ATOM 1529 C C . ASP A 1 200 ? 4.336 -6.679 5.186 1.00 92.62 200 ASP A C 1
ATOM 1531 O O . ASP A 1 200 ? 3.187 -7.112 5.249 1.00 92.62 200 ASP A O 1
ATOM 1535 N N . VAL A 1 201 ? 5.036 -6.694 4.043 1.00 95.19 201 VAL A N 1
ATOM 1536 C CA . VAL A 1 201 ? 4.512 -7.256 2.783 1.00 95.19 201 VAL A CA 1
ATOM 1537 C C . VAL A 1 201 ? 4.238 -8.753 2.938 1.00 95.19 201 VAL A C 1
ATOM 1539 O O . VAL A 1 201 ? 3.157 -9.210 2.571 1.00 95.19 201 VAL A O 1
ATOM 1542 N N . ALA A 1 202 ? 5.184 -9.507 3.508 1.00 90.00 202 ALA A N 1
ATOM 1543 C CA . ALA A 1 202 ? 5.048 -10.949 3.728 1.00 90.00 202 ALA A CA 1
ATOM 1544 C C . ALA A 1 202 ? 3.841 -11.293 4.612 1.00 90.00 202 ALA A C 1
ATOM 1546 O O . ALA A 1 202 ? 3.173 -12.301 4.392 1.00 90.00 202 ALA A O 1
ATOM 1547 N N . ASN A 1 203 ? 3.538 -10.437 5.589 1.00 85.81 203 ASN A N 1
ATOM 1548 C CA . ASN A 1 203 ? 2.430 -10.650 6.511 1.00 85.81 203 ASN A CA 1
ATOM 1549 C C . ASN A 1 203 ? 1.105 -10.034 6.031 1.00 85.81 203 ASN A C 1
ATOM 1551 O O . ASN A 1 203 ? 0.072 -10.326 6.617 1.00 85.81 203 ASN A O 1
ATOM 1555 N N . TYR A 1 204 ? 1.064 -9.220 4.972 1.00 81.81 204 TYR A N 1
ATOM 1556 C CA . TYR A 1 204 ? -0.152 -8.473 4.609 1.00 81.81 204 TYR A CA 1
ATOM 1557 C C . TYR A 1 204 ? -1.395 -9.355 4.375 1.00 81.81 204 TYR A C 1
ATOM 1559 O O . TYR A 1 204 ? -2.498 -8.969 4.751 1.00 81.81 204 TYR A O 1
ATOM 1567 N N . GLY A 1 205 ? -1.224 -10.558 3.815 1.00 64.62 205 GLY A N 1
ATOM 1568 C CA . GLY A 1 205 ? -2.308 -11.530 3.601 1.00 64.62 205 GLY A CA 1
ATOM 1569 C C . GLY A 1 205 ? -2.665 -12.404 4.816 1.00 64.62 205 GLY A C 1
ATOM 1570 O O . GLY A 1 205 ? -3.642 -13.148 4.756 1.00 64.62 205 GLY A O 1
ATOM 1571 N N . THR A 1 206 ? -1.884 -12.345 5.898 1.00 63.38 206 THR A N 1
ATOM 1572 C CA . THR A 1 206 ? -2.092 -13.096 7.154 1.00 63.38 206 THR A CA 1
ATOM 1573 C C . THR A 1 206 ? -2.410 -12.189 8.341 1.00 63.38 206 THR A C 1
ATOM 1575 O O . THR A 1 206 ? -2.928 -12.655 9.358 1.00 63.38 206 THR A O 1
ATOM 1578 N N . LEU A 1 207 ? -2.142 -10.888 8.215 1.00 46.88 207 LEU A N 1
ATOM 1579 C CA . LEU A 1 207 ? -2.660 -9.871 9.109 1.00 46.88 207 LEU A CA 1
ATOM 1580 C C . LEU A 1 207 ? -4.193 -9.894 9.016 1.00 46.88 207 LEU A C 1
ATOM 1582 O O . LEU A 1 207 ? -4.731 -9.972 7.908 1.00 46.88 207 LEU A O 1
ATOM 1586 N N . PRO A 1 208 ? -4.928 -9.814 10.142 1.00 39.16 208 PRO A N 1
ATOM 1587 C CA . PRO A 1 208 ? -6.348 -9.506 10.067 1.00 39.16 208 PRO A CA 1
ATOM 1588 C C . PRO A 1 208 ? -6.488 -8.248 9.211 1.00 39.16 208 PRO A C 1
ATOM 1590 O O . PRO A 1 208 ? -5.816 -7.249 9.469 1.00 39.16 208 PRO A O 1
ATOM 1593 N N . THR A 1 209 ? -7.290 -8.327 8.147 1.00 36.62 209 THR A N 1
ATOM 1594 C CA . THR A 1 209 ? -7.540 -7.190 7.264 1.00 36.62 209 THR A CA 1
ATOM 1595 C C . THR A 1 209 ? -8.195 -6.104 8.099 1.00 36.62 209 THR A C 1
ATOM 1597 O O . THR A 1 209 ? -9.406 -6.124 8.316 1.00 36.62 209 THR A O 1
ATOM 1600 N N . TYR A 1 210 ? -7.400 -5.166 8.594 1.00 35.22 210 TYR A N 1
ATOM 1601 C CA . TYR A 1 210 ? -7.934 -3.897 9.028 1.00 35.22 210 TYR A CA 1
ATOM 1602 C C . TYR A 1 210 ? -8.328 -3.178 7.734 1.00 35.22 210 TYR A C 1
ATOM 1604 O O . TYR A 1 210 ? -7.461 -2.977 6.875 1.00 35.22 210 TYR A O 1
ATOM 1612 N N . PRO A 1 211 ? -9.614 -2.836 7.510 1.00 41.22 211 PRO A N 1
ATOM 1613 C CA . PRO A 1 211 ? -9.910 -1.804 6.523 1.00 41.22 211 PRO A CA 1
ATOM 1614 C C . PRO A 1 211 ? -9.010 -0.605 6.852 1.00 41.22 211 PRO A C 1
ATOM 1616 O O . PRO A 1 211 ? -8.737 -0.416 8.040 1.00 41.22 211 PRO A O 1
ATOM 1619 N N . PRO A 1 212 ? -8.507 0.150 5.853 1.00 39.94 212 PRO A N 1
ATOM 1620 C CA . PRO A 1 212 ? -7.643 1.297 6.104 1.00 39.94 212 PRO A CA 1
ATOM 1621 C C . PRO A 1 212 ? -8.292 2.140 7.194 1.00 39.94 212 PRO A C 1
ATOM 1623 O O . PRO A 1 212 ? -9.338 2.751 6.976 1.00 39.94 212 PRO A O 1
ATOM 1626 N N . SER A 1 213 ? -7.729 2.065 8.398 1.00 41.66 213 SER A N 1
ATOM 1627 C CA . SER A 1 213 ? -8.270 2.755 9.545 1.00 41.66 213 SER A CA 1
ATOM 1628 C C . SER A 1 213 ? -7.880 4.187 9.320 1.00 41.66 213 SER A C 1
ATOM 1630 O O . SER A 1 213 ? -6.729 4.565 9.522 1.00 41.66 213 SER A O 1
ATOM 1632 N N . THR A 1 214 ? -8.824 5.004 8.882 1.00 42.31 214 THR A N 1
ATOM 1633 C CA . THR A 1 214 ? -8.668 6.416 9.138 1.00 42.31 214 THR A CA 1
ATOM 1634 C C . THR A 1 214 ? -8.527 6.545 10.652 1.00 42.31 214 THR A C 1
ATOM 1636 O O . THR A 1 214 ? -9.463 6.253 11.397 1.00 42.31 214 THR A O 1
ATOM 1639 N N . MET A 1 215 ? -7.369 7.006 11.136 1.00 44.78 215 MET A N 1
ATOM 1640 C CA . MET A 1 215 ? -7.165 7.452 12.525 1.00 44.78 215 MET A CA 1
ATOM 1641 C C . MET A 1 215 ? -8.172 8.550 12.974 1.00 44.78 215 MET A C 1
ATOM 1643 O O . MET A 1 215 ? -7.993 9.182 14.012 1.00 44.78 215 MET A O 1
ATOM 1647 N N . SER A 1 216 ? -9.242 8.808 12.212 1.00 52.56 216 SER A N 1
ATOM 1648 C CA . SER A 1 216 ? -10.382 9.652 12.552 1.00 52.56 216 SER A CA 1
ATOM 1649 C C . SER A 1 216 ? -11.485 8.949 13.341 1.00 52.56 216 SER A C 1
ATOM 1651 O O . SER A 1 216 ? -12.331 9.660 13.893 1.00 52.56 216 SER A O 1
ATOM 1653 N N . ASP A 1 217 ? -11.509 7.616 13.396 1.00 71.75 217 ASP A N 1
ATOM 1654 C CA . ASP A 1 217 ? -12.721 6.889 13.789 1.00 71.75 217 ASP A CA 1
ATOM 1655 C C . ASP A 1 217 ? -12.822 6.625 15.290 1.00 71.75 217 ASP A C 1
ATOM 1657 O O . ASP A 1 217 ? -13.918 6.658 15.840 1.00 71.75 217 ASP A O 1
ATOM 1661 N N . PHE A 1 218 ? -11.704 6.486 16.006 1.00 79.62 218 PHE A N 1
ATOM 1662 C CA . PHE A 1 218 ? -11.740 6.449 17.467 1.00 79.62 218 PHE A CA 1
ATOM 1663 C C . PHE A 1 218 ? -11.704 7.863 18.057 1.00 79.62 218 PHE A C 1
ATOM 1665 O O . PHE A 1 218 ? -10.730 8.603 17.916 1.00 79.62 218 PHE A O 1
ATOM 1672 N N . LYS A 1 219 ? -12.771 8.244 18.755 1.00 80.44 219 LYS A N 1
ATOM 1673 C CA . LYS A 1 219 ? -12.854 9.470 19.546 1.00 80.44 219 LYS A CA 1
ATOM 1674 C C . LYS A 1 219 ? -12.515 9.147 20.994 1.00 80.44 219 LYS A C 1
ATOM 1676 O O . LYS A 1 219 ? -13.321 8.548 21.704 1.00 80.44 219 LYS A O 1
ATOM 1681 N N . ILE A 1 220 ? -11.321 9.547 21.425 1.00 82.12 220 ILE A N 1
ATOM 1682 C CA . ILE A 1 220 ? -10.911 9.470 22.829 1.00 82.12 220 ILE A CA 1
ATOM 1683 C C . ILE A 1 220 ? -11.537 10.607 23.636 1.00 82.12 220 ILE A C 1
ATOM 1685 O O . ILE A 1 220 ? -11.649 11.736 23.152 1.00 82.12 220 ILE A O 1
ATOM 1689 N N . THR A 1 221 ? -11.893 10.324 24.885 1.00 76.94 221 THR A N 1
ATOM 1690 C CA . THR A 1 221 ? -12.334 11.335 25.846 1.00 76.94 221 THR A CA 1
ATOM 1691 C C . THR A 1 221 ? -11.632 11.163 27.177 1.00 76.94 221 THR A C 1
ATOM 1693 O O . THR A 1 221 ? -11.102 10.097 27.490 1.00 76.94 221 THR A O 1
ATOM 1696 N N . ASN A 1 222 ? -11.673 12.204 28.010 1.00 83.75 222 ASN A N 1
ATOM 1697 C CA . ASN A 1 222 ? -11.448 11.979 29.433 1.00 83.75 222 ASN A CA 1
ATOM 1698 C C . ASN A 1 222 ? -12.479 10.945 29.922 1.00 83.75 222 ASN A C 1
ATOM 1700 O O . ASN A 1 222 ? -13.628 11.008 29.469 1.00 83.75 222 ASN A O 1
ATOM 1704 N N . PRO A 1 223 ? -12.103 10.000 30.802 1.00 88.00 223 PRO A N 1
ATOM 1705 C CA . PRO A 1 223 ? -13.050 9.031 31.332 1.00 88.00 223 PRO A CA 1
ATOM 1706 C C . PRO A 1 223 ? -14.266 9.725 31.955 1.00 88.00 223 PRO A C 1
ATOM 1708 O O . PRO A 1 223 ? -14.116 10.576 32.833 1.00 88.00 223 PRO A O 1
ATOM 1711 N N . VAL A 1 224 ? -15.468 9.369 31.499 1.00 92.12 224 VAL A N 1
ATOM 1712 C CA . VAL A 1 224 ? -16.733 9.878 32.045 1.00 92.12 224 VAL A CA 1
ATOM 1713 C C . VAL A 1 224 ? -17.504 8.737 32.671 1.00 92.12 224 VAL A C 1
ATOM 1715 O O . VAL A 1 224 ? -17.808 7.748 32.005 1.00 92.12 224 VAL A O 1
ATOM 1718 N N . ARG A 1 225 ? -17.891 8.906 33.934 1.00 94.56 225 ARG A N 1
ATOM 1719 C CA . ARG A 1 225 ? -18.790 7.974 34.607 1.00 94.56 225 ARG A CA 1
ATOM 1720 C C . ARG A 1 225 ? -20.185 8.065 34.010 1.00 94.56 225 ARG A C 1
ATOM 1722 O O . ARG A 1 225 ? -20.913 9.023 34.264 1.00 94.56 225 ARG A O 1
ATOM 1729 N N . ILE A 1 226 ? -20.559 7.065 33.217 1.00 94.94 226 ILE A N 1
ATOM 1730 C CA . ILE A 1 226 ? -21.886 6.996 32.597 1.00 94.94 226 ILE A CA 1
ATOM 1731 C C . ILE A 1 226 ? -22.849 6.142 33.416 1.00 94.94 226 ILE A C 1
ATOM 1733 O O . ILE A 1 226 ? -24.045 6.416 33.387 1.00 94.94 226 ILE A O 1
ATOM 1737 N N . VAL A 1 227 ? -22.362 5.179 34.205 1.00 96.31 227 VAL A N 1
ATOM 1738 C CA . VAL A 1 227 ? -23.188 4.374 35.120 1.00 96.31 227 VAL A CA 1
ATOM 1739 C C . VAL A 1 227 ? -22.483 4.214 36.458 1.00 96.31 227 VAL A C 1
ATOM 1741 O O . VAL A 1 227 ? -21.311 3.852 36.509 1.00 96.31 227 VAL A O 1
ATOM 1744 N N . ASP A 1 228 ? -23.233 4.411 37.536 1.00 96.06 228 ASP A N 1
ATOM 1745 C CA . ASP A 1 228 ? -22.878 3.959 38.874 1.00 96.06 228 ASP A CA 1
ATOM 1746 C C . ASP A 1 228 ? -24.145 3.457 39.550 1.00 96.06 228 ASP A C 1
ATOM 1748 O O . ASP A 1 228 ? -24.994 4.236 39.966 1.00 96.06 228 ASP A O 1
ATOM 1752 N N . THR A 1 229 ? -24.297 2.144 39.642 1.00 95.12 229 THR A N 1
ATOM 1753 C CA . THR A 1 229 ? -25.509 1.535 40.214 1.00 95.12 229 THR A CA 1
ATOM 1754 C C . THR A 1 229 ? -25.664 1.752 41.725 1.00 95.12 229 THR A C 1
ATOM 1756 O O . THR A 1 229 ? -26.666 1.334 42.297 1.00 95.12 229 THR A O 1
ATOM 1759 N N . ARG A 1 230 ? -24.697 2.390 42.396 1.00 93.69 230 ARG A N 1
ATOM 1760 C CA . ARG A 1 230 ? -24.764 2.703 43.833 1.00 93.69 230 ARG A CA 1
ATOM 1761 C C . ARG A 1 230 ? -25.424 4.055 44.093 1.00 93.69 230 ARG A C 1
ATOM 1763 O O . ARG A 1 230 ? -26.162 4.198 45.061 1.00 93.69 230 ARG A O 1
ATOM 1770 N N . GLU A 1 231 ? -25.168 5.035 43.228 1.00 94.69 231 GLU A N 1
ATOM 1771 C CA . GLU A 1 231 ? -25.620 6.427 43.395 1.00 94.69 231 GLU A CA 1
ATOM 1772 C C . GLU A 1 231 ? -26.498 6.940 42.240 1.00 94.69 231 GLU A C 1
ATOM 1774 O O . GLU A 1 231 ? -27.354 7.801 42.450 1.00 94.69 231 GLU A O 1
ATOM 1779 N N . GLY A 1 232 ? -26.370 6.350 41.050 1.00 93.50 232 GLY A N 1
ATOM 1780 C CA . GLY A 1 232 ? -26.945 6.833 39.797 1.00 93.50 232 GLY A CA 1
ATOM 1781 C C . GLY A 1 232 ? -26.125 7.972 39.185 1.00 93.50 232 GLY A C 1
ATOM 1782 O O . GLY A 1 232 ? -25.414 8.695 39.876 1.00 93.50 232 GLY A O 1
ATOM 1783 N N . THR A 1 233 ? -26.228 8.162 37.869 1.00 93.81 233 THR A N 1
ATOM 1784 C CA . THR A 1 233 ? -25.597 9.295 37.168 1.00 93.81 233 THR A CA 1
ATOM 1785 C C . THR A 1 233 ? -26.649 10.194 36.523 1.00 93.81 233 THR A C 1
ATOM 1787 O O . THR A 1 233 ? -27.814 9.819 36.388 1.00 93.81 233 THR A O 1
ATOM 1790 N N . SER A 1 234 ? -26.242 11.383 36.075 1.00 86.50 234 SER A N 1
ATOM 1791 C CA . SER A 1 234 ? -27.109 12.273 35.289 1.00 86.50 234 SER A CA 1
ATOM 1792 C C . SER A 1 234 ? -27.524 11.664 33.943 1.00 86.50 234 SER A C 1
ATOM 1794 O O . SER A 1 234 ? -28.613 11.954 33.454 1.00 86.50 234 SER A O 1
ATOM 1796 N N . PHE A 1 235 ? -26.678 10.812 33.356 1.00 84.12 235 PHE A N 1
ATOM 1797 C CA . PHE A 1 235 ? -26.945 10.125 32.088 1.00 84.12 235 PHE A CA 1
ATOM 1798 C C . PHE A 1 235 ? -27.836 8.896 32.276 1.00 84.12 235 PHE A C 1
ATOM 1800 O O . PHE A 1 235 ? -28.728 8.637 31.471 1.00 84.12 235 PHE A O 1
ATOM 1807 N N . ASN A 1 236 ? -27.585 8.141 33.346 1.00 93.06 236 ASN A N 1
ATOM 1808 C CA . ASN A 1 236 ? -28.245 6.885 33.666 1.00 93.06 236 ASN A CA 1
ATOM 1809 C C . ASN A 1 236 ? -28.548 6.864 35.180 1.00 93.06 236 ASN A C 1
ATOM 1811 O O . ASN A 1 236 ? -27.721 6.402 35.972 1.00 93.06 236 ASN A O 1
ATOM 1815 N N . PRO A 1 237 ? -29.731 7.341 35.615 1.00 93.38 237 PRO A N 1
ATOM 1816 C CA . PRO A 1 237 ? -30.054 7.567 37.031 1.00 93.38 237 PRO A CA 1
ATOM 1817 C C . PRO A 1 237 ? -30.401 6.284 37.812 1.00 93.38 237 PRO A C 1
ATOM 1819 O O . PRO A 1 237 ? -31.096 6.328 38.828 1.00 93.38 237 PRO A O 1
ATOM 1822 N N . HIS A 1 238 ? -29.939 5.122 37.345 1.00 92.12 238 HIS A N 1
ATOM 1823 C CA . HIS A 1 238 ? -30.163 3.850 38.019 1.00 92.12 238 HIS A CA 1
ATOM 1824 C C . HIS A 1 238 ? -29.240 3.725 39.236 1.00 92.12 238 HIS A C 1
ATOM 1826 O O . HIS A 1 238 ? -28.025 3.664 39.082 1.00 92.12 238 HIS A O 1
ATOM 1832 N N . LYS A 1 239 ? -29.824 3.661 40.435 1.00 92.94 239 LYS A N 1
ATOM 1833 C CA . LYS A 1 239 ? -29.122 3.709 41.731 1.00 92.94 239 LYS A CA 1
ATOM 1834 C C . LYS A 1 239 ? -29.435 2.509 42.630 1.00 92.94 239 LYS A C 1
ATOM 1836 O O . LYS A 1 239 ? -29.602 2.639 43.841 1.00 92.94 239 LYS A O 1
ATOM 1841 N N . THR A 1 240 ? -29.648 1.351 42.021 1.00 91.75 240 THR A N 1
ATOM 1842 C CA . THR A 1 240 ? -29.971 0.113 42.731 1.00 91.75 240 THR A CA 1
ATOM 1843 C C . THR A 1 240 ? -29.048 -1.002 42.263 1.00 91.75 240 THR A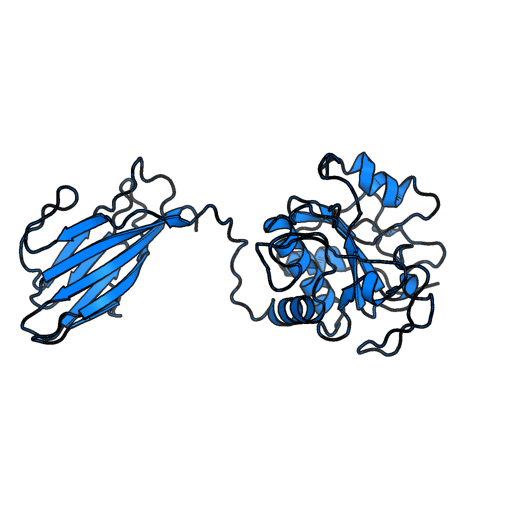 C 1
ATOM 1845 O O . THR A 1 240 ? -28.571 -0.990 41.132 1.00 91.75 240 THR A O 1
ATOM 1848 N N . GLU A 1 241 ? -28.773 -1.957 43.150 1.00 91.62 241 GLU A N 1
ATOM 1849 C CA . GLU A 1 241 ? -28.059 -3.183 42.797 1.00 91.62 241 GLU A CA 1
ATOM 1850 C C . GLU A 1 241 ? -28.795 -3.902 41.653 1.00 91.62 241 GLU A C 1
ATOM 1852 O O . GLU A 1 241 ? -30.024 -4.015 41.657 1.00 91.62 241 GLU A O 1
ATOM 1857 N N . LEU A 1 242 ? -28.048 -4.380 40.659 1.00 92.38 242 LEU A N 1
ATOM 1858 C CA . LEU A 1 242 ? -28.619 -5.172 39.575 1.00 92.38 242 LEU A CA 1
ATOM 1859 C C . LEU A 1 242 ? -28.849 -6.584 40.081 1.00 92.38 242 LEU A C 1
ATOM 1861 O O . LEU A 1 242 ? -27.947 -7.141 40.688 1.00 92.38 242 LEU A O 1
ATOM 1865 N N . ASN A 1 243 ? -30.006 -7.181 39.809 1.00 92.69 243 ASN A N 1
ATOM 1866 C CA . ASN A 1 243 ? -30.290 -8.562 40.185 1.00 92.69 243 ASN A CA 1
ATOM 1867 C C . ASN A 1 243 ? -31.245 -9.182 39.167 1.00 92.69 243 ASN A C 1
ATOM 1869 O O . ASN A 1 243 ? -32.445 -8.915 39.203 1.00 92.69 243 ASN A O 1
ATOM 1873 N N . ASN A 1 244 ? -30.699 -9.985 38.252 1.00 92.12 244 ASN A N 1
ATOM 1874 C CA . ASN A 1 244 ? -31.423 -10.483 37.085 1.00 92.12 244 ASN A CA 1
ATOM 1875 C C . ASN A 1 244 ? -32.081 -9.341 36.280 1.00 92.12 244 ASN A C 1
ATOM 1877 O O . ASN A 1 244 ? -33.221 -9.437 35.828 1.00 92.12 244 ASN A O 1
ATOM 1881 N N . THR A 1 245 ? -31.345 -8.236 36.129 1.00 88.12 245 THR A N 1
ATOM 1882 C CA . THR A 1 245 ? -31.844 -6.982 35.553 1.00 88.12 245 THR A CA 1
ATOM 1883 C C . THR A 1 245 ? -31.111 -6.666 34.260 1.00 88.12 245 THR A C 1
ATOM 1885 O O . THR A 1 245 ? -29.880 -6.683 34.225 1.00 88.12 245 THR A O 1
ATOM 1888 N N . ILE A 1 246 ? -31.865 -6.313 33.218 1.00 93.19 246 ILE A N 1
ATOM 1889 C CA . ILE A 1 246 ? -31.329 -5.701 32.000 1.00 93.19 246 ILE A CA 1
ATOM 1890 C C . ILE A 1 246 ? -31.505 -4.187 32.110 1.00 93.19 246 ILE A C 1
ATOM 1892 O O . ILE A 1 246 ? -32.629 -3.707 32.259 1.00 93.19 246 ILE A O 1
ATOM 1896 N N . LEU A 1 247 ? -30.417 -3.430 31.990 1.00 94.56 247 LEU A N 1
ATOM 1897 C CA . LEU A 1 247 ? -30.480 -1.978 31.835 1.00 94.56 247 LEU A CA 1
ATOM 1898 C C . LEU A 1 247 ? -30.130 -1.577 30.410 1.00 94.56 247 LEU A C 1
ATOM 1900 O O . LEU A 1 247 ? -29.226 -2.144 29.805 1.00 94.56 247 LEU A O 1
ATOM 1904 N N . THR A 1 248 ? -30.818 -0.557 29.906 1.00 95.25 248 THR A N 1
ATOM 1905 C CA . THR A 1 248 ? -30.421 0.153 28.685 1.00 95.25 248 THR A CA 1
ATOM 1906 C C . THR A 1 248 ? -29.627 1.386 29.092 1.00 95.25 248 THR A C 1
ATOM 1908 O O . THR A 1 248 ? -30.114 2.195 29.878 1.00 95.25 248 THR A O 1
ATOM 1911 N N . ILE A 1 249 ? -28.406 1.503 28.583 1.00 95.62 249 ILE A N 1
ATOM 1912 C CA . ILE A 1 249 ? -27.440 2.537 28.939 1.00 95.62 249 ILE A CA 1
ATOM 1913 C C . ILE A 1 249 ? -27.297 3.528 27.790 1.00 95.62 249 ILE A C 1
ATOM 1915 O O . ILE A 1 249 ? -27.094 3.137 26.637 1.00 95.62 249 ILE A O 1
ATOM 1919 N N . LYS A 1 250 ? -27.369 4.817 28.130 1.00 93.44 250 LYS A N 1
ATOM 1920 C CA . LYS A 1 250 ? -27.058 5.935 27.239 1.00 93.44 250 LYS A CA 1
ATOM 1921 C C . LYS A 1 250 ? -25.579 6.314 27.381 1.00 93.44 250 LYS A C 1
ATOM 1923 O O . LYS A 1 250 ? -25.173 6.692 28.486 1.00 93.44 250 LYS A O 1
ATOM 1928 N N . PRO A 1 251 ? -24.772 6.209 26.312 1.00 92.69 251 PRO A N 1
ATOM 1929 C CA . PRO A 1 251 ? -23.391 6.684 26.315 1.00 92.69 251 PRO A CA 1
ATOM 1930 C C . PRO A 1 251 ? -23.303 8.215 26.324 1.00 92.69 251 PRO A C 1
ATOM 1932 O O . PRO A 1 251 ? -24.293 8.916 26.106 1.00 92.69 251 PRO A O 1
ATOM 1935 N N . HIS A 1 252 ? -22.096 8.739 26.534 1.00 89.31 252 HIS A N 1
ATOM 1936 C CA . HIS A 1 252 ? -21.823 10.173 26.492 1.00 89.31 252 HIS A CA 1
ATOM 1937 C C . HIS A 1 252 ? -20.985 10.551 25.261 1.00 89.31 252 HIS A C 1
ATOM 1939 O O . HIS A 1 252 ? -19.816 10.192 25.170 1.00 89.31 252 HIS A O 1
ATOM 1945 N N . TYR A 1 253 ? -21.568 11.302 24.322 1.00 82.31 253 TYR A N 1
ATOM 1946 C CA . TYR A 1 253 ? -20.945 11.618 23.024 1.00 82.31 253 TYR A CA 1
ATOM 1947 C C . TYR A 1 253 ? -20.436 13.062 22.874 1.00 82.31 253 TYR A C 1
ATOM 1949 O O . TYR A 1 253 ? -20.045 13.448 21.776 1.00 82.31 253 TYR A O 1
ATOM 1957 N N . TYR A 1 254 ? -20.448 13.881 23.939 1.00 72.50 254 TYR A N 1
ATOM 1958 C CA . TYR A 1 254 ? -20.053 15.305 23.892 1.00 72.50 254 TYR A CA 1
ATOM 1959 C C . TYR A 1 254 ? -20.724 16.103 22.743 1.00 72.50 254 TYR A C 1
ATOM 1961 O O . TYR A 1 254 ? -20.145 17.036 22.192 1.00 72.50 254 TYR A O 1
ATOM 1969 N N . GLY A 1 255 ? -21.943 15.715 22.351 1.00 68.06 255 GLY A N 1
ATOM 1970 C CA . GLY A 1 255 ? -22.619 16.183 21.141 1.00 68.06 255 GLY A CA 1
ATOM 1971 C C . GLY A 1 255 ? -23.661 15.174 20.644 1.00 68.06 255 GLY A C 1
ATOM 1972 O O . GLY A 1 255 ? -24.086 14.295 21.396 1.00 68.06 255 GLY A O 1
ATOM 1973 N N . ALA A 1 256 ? -24.091 15.299 19.384 1.00 56.91 256 ALA A N 1
ATOM 1974 C CA . ALA A 1 256 ? -25.044 14.367 18.777 1.00 56.91 256 ALA A CA 1
ATOM 1975 C C . ALA A 1 256 ? -24.375 13.013 18.441 1.00 56.91 256 ALA A C 1
ATOM 1977 O O . ALA A 1 256 ? -23.237 12.999 17.976 1.00 56.91 256 ALA A O 1
ATOM 1978 N N . PRO A 1 257 ? -25.075 11.876 18.590 1.00 61.41 257 PRO A N 1
ATOM 1979 C CA . PRO A 1 257 ? -24.511 10.521 18.471 1.00 61.41 257 PRO A CA 1
ATOM 1980 C C . PRO A 1 257 ? -24.202 10.071 17.023 1.00 61.41 257 PRO A C 1
ATOM 1982 O O . PRO A 1 257 ? -24.141 8.871 16.739 1.00 61.41 257 PRO A O 1
ATOM 1985 N N . GLN A 1 258 ? -24.058 11.000 16.067 1.00 57.59 258 GLN A N 1
ATOM 1986 C CA . GLN A 1 258 ? -23.983 10.662 14.643 1.00 57.59 258 GLN A CA 1
ATOM 1987 C C . GLN A 1 258 ? -22.750 9.807 14.326 1.00 57.59 258 GLN A C 1
ATOM 1989 O O . GLN A 1 258 ? -21.611 10.206 14.546 1.00 57.59 258 GLN A O 1
ATOM 1994 N N . GLY A 1 259 ? -23.014 8.615 13.788 1.00 70.94 259 GLY A N 1
ATOM 1995 C CA . GLY A 1 259 ? -21.998 7.687 13.294 1.00 70.94 259 GLY A CA 1
ATOM 1996 C C . GLY A 1 259 ? -21.431 6.714 14.326 1.00 70.94 259 GLY A C 1
ATOM 1997 O O . GLY A 1 259 ? -20.691 5.821 13.923 1.00 70.94 259 GLY A O 1
ATOM 1998 N N . ALA A 1 260 ? -21.780 6.822 15.616 1.00 81.38 260 ALA A N 1
ATOM 1999 C CA . ALA A 1 260 ? -21.235 5.907 16.615 1.00 81.38 260 ALA A CA 1
ATOM 2000 C C . ALA A 1 260 ? -21.761 4.472 16.428 1.00 81.38 260 ALA A C 1
ATOM 2002 O O . ALA A 1 260 ? -22.973 4.266 16.289 1.00 81.38 260 ALA A O 1
ATOM 2003 N N . ASN A 1 261 ? -20.862 3.488 16.443 1.00 86.75 261 ASN A N 1
ATOM 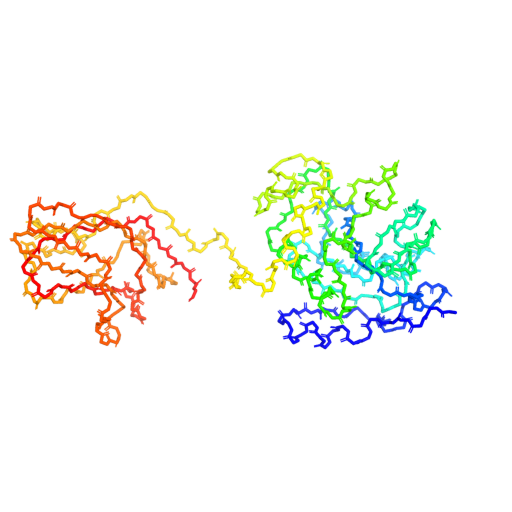2004 C CA . ASN A 1 261 ? -21.188 2.059 16.324 1.00 86.75 261 ASN A CA 1
ATOM 2005 C C . ASN A 1 261 ? -20.650 1.209 17.490 1.00 86.75 261 ASN A C 1
ATOM 2007 O O . ASN A 1 261 ? -21.018 0.043 17.626 1.00 86.75 261 ASN A O 1
ATOM 2011 N N . GLY A 1 262 ? -19.818 1.789 18.356 1.00 89.81 262 GLY A N 1
ATOM 2012 C CA . GLY A 1 262 ? -19.309 1.117 19.540 1.00 89.81 262 GLY A CA 1
ATOM 2013 C C . GLY A 1 262 ? -18.647 2.069 20.527 1.00 89.81 262 GLY A C 1
ATOM 2014 O O . GLY A 1 262 ? -18.217 3.165 20.167 1.00 89.81 262 GLY A O 1
ATOM 2015 N N . VAL A 1 263 ? -18.566 1.645 21.783 1.00 92.44 263 VAL A N 1
ATOM 2016 C CA . VAL A 1 263 ? -17.963 2.393 22.895 1.00 92.44 263 VAL A CA 1
ATOM 2017 C C . VAL A 1 263 ? -16.872 1.568 23.566 1.00 92.44 263 VAL A C 1
ATOM 2019 O O . VAL A 1 263 ? -16.971 0.343 23.622 1.00 92.44 263 VAL A O 1
ATOM 2022 N N . ILE A 1 264 ? -15.845 2.238 24.093 1.00 93.06 264 ILE A N 1
ATOM 2023 C CA . ILE A 1 264 ? -14.854 1.619 24.978 1.00 93.06 264 ILE A CA 1
ATOM 2024 C C . ILE A 1 264 ? -15.159 2.034 26.411 1.00 93.06 264 ILE A C 1
ATOM 2026 O O . ILE A 1 264 ? -15.293 3.223 26.719 1.00 93.06 264 ILE A O 1
ATOM 2030 N N . LEU A 1 265 ? -15.246 1.038 27.284 1.00 95.06 265 LEU A N 1
ATOM 2031 C CA . LEU A 1 265 ? -15.623 1.194 28.678 1.00 95.06 265 LEU A CA 1
ATOM 2032 C C . LEU A 1 265 ? -14.552 0.581 29.575 1.00 95.06 265 LEU A C 1
ATOM 2034 O O . LEU A 1 265 ? -14.047 -0.504 29.293 1.00 95.06 265 LEU A O 1
ATOM 2038 N N . ASN A 1 266 ? -14.265 1.240 30.689 1.00 94.69 266 ASN A N 1
ATOM 2039 C CA . ASN A 1 266 ? -13.682 0.611 31.861 1.00 94.69 266 ASN A CA 1
ATOM 2040 C C . ASN A 1 266 ? -14.828 0.223 32.802 1.00 94.69 266 ASN A C 1
ATOM 2042 O O . ASN A 1 266 ? -15.575 1.082 33.275 1.00 94.69 266 ASN A O 1
ATOM 2046 N N . VAL A 1 267 ? -14.990 -1.075 33.036 1.00 94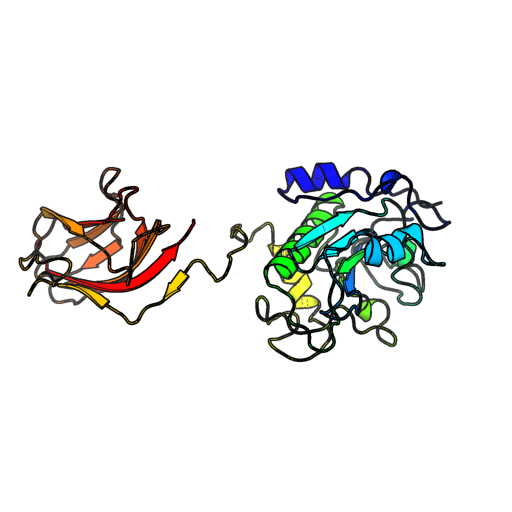.56 267 VAL A N 1
ATOM 2047 C CA . VAL A 1 267 ? -16.091 -1.632 33.822 1.00 94.56 267 VAL A CA 1
ATOM 2048 C C . VAL A 1 267 ? -15.535 -2.182 35.117 1.00 94.56 267 VAL A C 1
ATOM 2050 O O . VAL A 1 267 ? -14.606 -2.985 35.100 1.00 94.56 267 VAL A O 1
ATOM 2053 N N . THR A 1 268 ? -16.139 -1.785 36.231 1.00 93.69 268 THR A N 1
ATOM 2054 C CA . THR A 1 268 ? -15.863 -2.350 37.551 1.00 93.69 268 THR A CA 1
ATOM 2055 C C . THR A 1 268 ? -17.129 -2.992 38.096 1.00 93.69 268 THR A C 1
ATOM 2057 O O . THR A 1 268 ? -18.173 -2.344 38.158 1.00 93.69 268 THR A O 1
ATOM 2060 N N . ALA A 1 269 ? -17.039 -4.256 38.498 1.00 91.81 269 ALA A N 1
ATOM 2061 C CA . ALA A 1 269 ? -18.123 -4.996 39.126 1.00 91.81 269 ALA A CA 1
ATOM 2062 C C . ALA A 1 269 ? -17.732 -5.402 40.550 1.00 91.81 269 ALA A C 1
ATOM 2064 O O . ALA A 1 269 ? -16.619 -5.874 40.797 1.00 91.81 269 ALA A O 1
ATOM 2065 N N . VAL A 1 270 ? -18.665 -5.229 41.484 1.00 87.25 270 VAL A N 1
ATOM 2066 C CA . VAL A 1 270 ? -18.533 -5.683 42.869 1.00 87.25 270 VAL A CA 1
ATOM 2067 C C . VAL A 1 270 ? -19.813 -6.382 43.302 1.00 87.25 270 VAL A C 1
ATOM 2069 O O . VAL A 1 270 ? -20.920 -5.902 43.060 1.00 87.25 270 VAL A O 1
ATOM 2072 N N . SER A 1 271 ? -19.663 -7.534 43.946 1.00 87.00 271 SER A N 1
ATOM 2073 C CA . SER A 1 271 ? -20.782 -8.329 44.437 1.00 87.00 271 SER A CA 1
ATOM 2074 C C . SER A 1 271 ? -20.381 -9.157 45.658 1.00 87.00 271 SER A C 1
ATOM 2076 O O . SER A 1 271 ? -19.207 -9.455 45.885 1.00 87.00 271 SER A O 1
ATOM 2078 N N . SER A 1 272 ? -21.381 -9.547 46.446 1.00 83.81 272 SER A N 1
ATOM 2079 C CA . SER A 1 272 ? -21.262 -10.540 47.515 1.00 83.81 272 SER A CA 1
ATOM 2080 C C . SER A 1 272 ? -21.493 -11.983 47.043 1.00 83.81 272 SER A C 1
ATOM 2082 O O . SER A 1 272 ? -21.413 -12.898 47.856 1.00 83.81 272 SER A O 1
ATOM 2084 N N . VAL A 1 273 ? -21.831 -12.201 45.770 1.00 87.75 273 VAL A N 1
ATOM 2085 C CA . VAL A 1 273 ? -22.008 -13.525 45.149 1.00 87.75 273 VAL A CA 1
ATOM 2086 C C . VAL A 1 273 ? -21.150 -13.626 43.885 1.00 87.75 273 VAL A C 1
ATOM 2088 O O . VAL A 1 273 ? -20.762 -12.613 43.309 1.00 87.75 273 VAL A O 1
ATOM 2091 N N . ALA A 1 274 ? -20.827 -14.846 43.454 1.00 88.00 274 ALA A N 1
ATOM 2092 C CA . ALA A 1 274 ? -20.150 -15.043 42.176 1.00 88.00 274 ALA A CA 1
ATOM 2093 C C . ALA A 1 274 ? -21.133 -14.819 41.021 1.00 88.00 274 ALA A C 1
ATOM 2095 O O . ALA A 1 274 ? -22.289 -15.230 41.110 1.00 88.00 274 ALA A O 1
ATOM 2096 N N . GLY A 1 275 ? -20.680 -14.196 39.939 1.00 88.81 275 GLY A N 1
ATOM 2097 C CA . GLY A 1 275 ? -21.527 -13.877 38.796 1.00 88.81 275 GLY A CA 1
ATOM 2098 C C . GLY A 1 275 ? -20.746 -13.271 37.640 1.00 88.81 275 GLY A C 1
ATOM 2099 O O . GLY A 1 275 ? -19.514 -13.302 37.611 1.00 88.81 275 GLY A O 1
ATOM 2100 N N . TYR A 1 276 ? -21.477 -12.737 36.668 1.00 89.50 276 TYR A N 1
ATOM 2101 C CA . TYR A 1 276 ? -20.895 -12.119 35.487 1.00 89.50 276 TYR A CA 1
ATOM 2102 C C . TYR A 1 276 ? -21.752 -10.969 34.967 1.00 89.50 276 TYR A C 1
ATOM 2104 O O . TYR A 1 276 ? -22.944 -10.886 35.256 1.00 89.50 276 TYR A O 1
ATOM 2112 N N . VAL A 1 277 ? -21.134 -10.099 34.172 1.00 90.12 277 VAL A N 1
ATOM 2113 C CA . VAL A 1 277 ? -21.812 -9.023 33.446 1.00 90.12 277 VAL A CA 1
ATOM 2114 C C . VAL A 1 277 ? -21.657 -9.243 31.943 1.00 90.12 277 VAL A C 1
ATOM 2116 O O . VAL A 1 277 ? -20.571 -9.589 31.463 1.00 90.12 277 VAL A O 1
ATOM 2119 N N . VAL A 1 278 ? -22.745 -9.023 31.208 1.00 91.69 278 VAL A N 1
ATOM 2120 C CA . VAL A 1 278 ? -22.800 -9.069 29.741 1.00 91.69 278 VAL A CA 1
ATOM 2121 C C . VAL A 1 278 ? -23.186 -7.701 29.202 1.00 91.69 278 VAL A C 1
ATOM 2123 O O . VAL A 1 278 ? -24.093 -7.056 29.733 1.00 91.69 278 VAL A O 1
ATOM 2126 N N . PHE A 1 279 ? -22.522 -7.295 28.124 1.00 93.75 279 PHE A N 1
ATOM 2127 C CA . PHE A 1 279 ? -22.805 -6.084 27.369 1.00 93.75 279 PHE A CA 1
ATOM 2128 C C . PHE A 1 279 ? -23.101 -6.411 25.907 1.00 93.75 279 PHE A C 1
ATOM 2130 O O . PHE A 1 279 ? -22.432 -7.252 25.310 1.00 93.75 279 PHE A O 1
ATOM 2137 N N . TRP A 1 280 ? -24.092 -5.741 25.319 1.00 92.50 280 TRP A N 1
ATOM 2138 C CA . TRP A 1 280 ? -24.422 -5.890 23.899 1.00 92.50 280 TRP A CA 1
ATOM 2139 C C . TRP A 1 280 ? -25.265 -4.721 23.383 1.00 92.50 280 TRP A C 1
ATOM 2141 O O . TRP A 1 280 ? -25.702 -3.871 24.153 1.00 92.50 280 TRP A O 1
ATOM 2151 N N . ASP A 1 281 ? -25.531 -4.689 22.079 1.00 90.31 281 ASP A N 1
ATOM 2152 C CA . ASP A 1 281 ? -26.302 -3.627 21.417 1.00 90.31 281 ASP A CA 1
ATOM 2153 C C . ASP A 1 281 ? -27.801 -3.621 21.776 1.00 90.31 281 ASP A C 1
ATOM 2155 O O . ASP A 1 281 ? -28.513 -2.654 21.523 1.00 90.31 281 ASP A O 1
ATOM 2159 N N . GLY A 1 282 ? -28.307 -4.695 22.380 1.00 89.00 282 GLY A N 1
ATOM 2160 C CA . GLY A 1 282 ? -29.715 -4.848 22.712 1.00 89.00 282 GLY A CA 1
ATOM 2161 C C . GLY A 1 282 ? -30.643 -5.211 21.556 1.00 89.00 282 GLY A C 1
ATOM 2162 O O . GLY A 1 282 ? -31.850 -5.269 21.813 1.00 89.00 282 GLY A O 1
ATOM 2163 N N . VAL A 1 283 ? -30.115 -5.434 20.346 1.00 82.25 283 VAL A N 1
ATOM 2164 C CA . VAL A 1 283 ? -30.880 -5.774 19.131 1.00 82.25 283 VAL A CA 1
ATOM 2165 C C . VAL A 1 283 ? -31.198 -7.262 19.085 1.00 82.25 283 VAL A C 1
ATOM 2167 O O . VAL A 1 283 ? -32.323 -7.646 18.775 1.00 82.25 283 VAL A O 1
ATOM 2170 N N . LYS A 1 284 ? -30.204 -8.096 19.397 1.00 81.19 284 LYS A N 1
ATOM 2171 C CA . LYS A 1 284 ? -30.367 -9.544 19.558 1.00 81.19 284 LYS A CA 1
ATOM 2172 C C . LYS A 1 284 ? -30.471 -9.912 21.039 1.00 81.19 284 LYS A C 1
ATOM 2174 O O . LYS A 1 284 ? -30.304 -9.068 21.927 1.00 81.19 284 LYS A O 1
ATOM 2179 N N . GLU A 1 285 ? -30.740 -11.190 21.284 1.00 83.38 285 GLU A N 1
ATOM 2180 C CA . GLU A 1 285 ? -30.635 -11.784 22.614 1.00 83.38 285 GLU A CA 1
ATOM 2181 C C . GLU A 1 285 ? -29.245 -11.565 23.216 1.00 83.38 285 GLU A C 1
ATOM 2183 O O . GLU A 1 285 ? -28.247 -11.446 22.496 1.00 83.38 285 GLU A O 1
ATOM 2188 N N . ALA A 1 286 ? -29.195 -11.506 24.547 1.00 84.88 286 ALA A N 1
ATOM 2189 C CA . ALA A 1 286 ? -27.943 -11.333 25.268 1.00 84.88 286 AL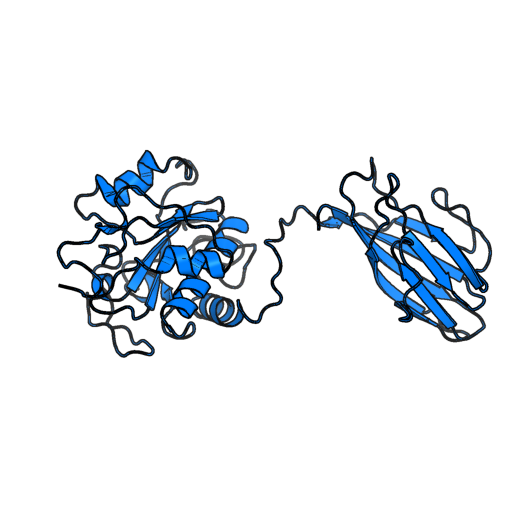A A CA 1
ATOM 2190 C C . ALA A 1 286 ? -26.948 -1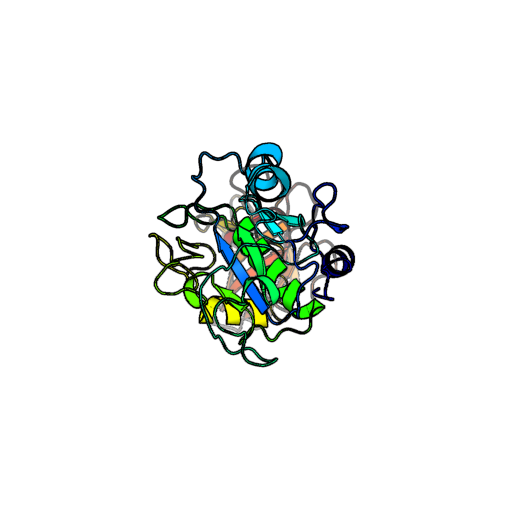2.455 24.895 1.00 84.88 286 ALA A C 1
ATOM 2192 O O . ALA A 1 286 ? -27.329 -13.630 24.876 1.00 84.88 286 ALA A O 1
ATOM 2193 N N . PRO A 1 287 ? -25.675 -12.125 24.609 1.00 83.75 287 PRO A N 1
ATOM 2194 C CA . PRO A 1 287 ? -24.642 -13.126 24.381 1.00 83.75 287 PRO A CA 1
ATOM 2195 C C . PRO A 1 287 ? -24.503 -14.101 25.555 1.00 83.75 287 PRO A C 1
ATOM 2197 O O . PRO A 1 287 ? -24.602 -13.714 26.717 1.00 83.75 287 PRO A O 1
ATOM 2200 N N . LEU A 1 288 ? -24.184 -15.362 25.249 1.00 79.56 288 LEU A N 1
ATOM 2201 C CA . LEU A 1 288 ? -23.872 -16.373 26.270 1.00 79.56 288 LEU A CA 1
ATOM 2202 C C . LEU A 1 288 ? -22.484 -16.172 26.903 1.00 79.56 288 LEU A C 1
ATOM 2204 O O . LEU A 1 288 ? -22.187 -16.757 27.941 1.00 79.56 288 LEU A O 1
ATOM 2208 N N . ALA A 1 289 ? -21.623 -15.374 26.268 1.00 73.31 289 ALA A N 1
ATOM 2209 C CA . ALA A 1 289 ? -20.286 -15.072 26.758 1.00 73.31 289 ALA A CA 1
ATOM 2210 C C . ALA A 1 289 ? -20.310 -13.884 27.732 1.00 73.31 289 ALA A C 1
ATOM 2212 O O . ALA A 1 289 ? -20.875 -12.833 27.432 1.00 73.31 289 ALA A O 1
ATOM 2213 N N . SER A 1 290 ? -19.648 -14.036 28.880 1.00 78.25 290 SER A N 1
ATOM 2214 C CA . SER A 1 290 ? -19.431 -12.958 29.849 1.00 78.25 290 SER A CA 1
ATOM 2215 C C . SER A 1 290 ? -18.332 -11.999 29.394 1.00 78.25 290 SER A C 1
ATOM 2217 O O . SER A 1 290 ? -17.280 -12.449 28.941 1.00 78.25 290 SER A O 1
ATOM 2219 N N . ASN A 1 291 ? -18.508 -10.694 29.616 1.00 82.44 291 ASN A N 1
ATOM 2220 C CA . ASN A 1 291 ? -17.432 -9.714 29.432 1.00 82.44 291 ASN A CA 1
ATOM 2221 C C . ASN A 1 291 ? -16.548 -9.578 30.677 1.00 82.44 291 ASN A C 1
ATOM 2223 O O . ASN A 1 291 ? -15.348 -9.343 30.567 1.00 82.44 291 ASN A O 1
ATOM 2227 N N . ILE A 1 292 ? -17.144 -9.713 31.862 1.00 84.75 292 ILE A N 1
ATOM 2228 C CA . ILE A 1 292 ? -16.436 -9.708 33.141 1.00 84.75 292 ILE A CA 1
ATOM 2229 C C . ILE A 1 292 ? -17.109 -10.680 34.099 1.00 84.75 292 ILE A C 1
ATOM 2231 O O . ILE A 1 292 ? -18.335 -10.707 34.202 1.00 84.75 292 ILE A O 1
ATOM 2235 N N . SER A 1 293 ? -16.291 -11.443 34.816 1.00 85.88 293 SER A N 1
ATOM 2236 C CA . SER A 1 293 ? -16.727 -12.316 35.902 1.00 85.88 293 SER A CA 1
ATOM 2237 C C . SER A 1 293 ? -16.242 -11.753 37.233 1.00 85.88 293 SER A C 1
ATOM 2239 O O . SER A 1 293 ? -15.144 -11.198 37.338 1.00 85.88 293 SER A O 1
ATOM 2241 N N . PHE A 1 294 ? -17.065 -11.889 38.262 1.00 84.00 294 PHE A N 1
ATOM 2242 C CA . PHE A 1 294 ? -16.772 -11.402 39.603 1.00 84.00 294 PHE A CA 1
ATOM 2243 C C . PHE A 1 294 ? -17.026 -12.494 40.637 1.00 84.00 294 PHE A C 1
ATOM 2245 O O . PHE A 1 294 ? -17.888 -13.353 40.461 1.00 84.00 294 PHE A O 1
ATOM 2252 N N . ASN A 1 295 ? -16.247 -12.450 41.716 1.00 86.12 295 ASN A N 1
ATOM 2253 C CA . ASN A 1 295 ? -16.339 -13.361 42.851 1.00 86.12 295 ASN A CA 1
ATOM 2254 C C . ASN A 1 295 ? -16.601 -12.563 44.137 1.00 86.12 295 ASN A C 1
ATOM 2256 O O . ASN A 1 295 ? -16.218 -11.391 44.207 1.00 86.12 295 ASN A O 1
ATOM 2260 N N . PRO A 1 296 ? -17.206 -13.182 45.168 1.00 84.94 296 PRO A N 1
ATOM 2261 C CA . PRO A 1 296 ? -17.459 -12.520 46.442 1.00 84.94 296 PRO A CA 1
ATOM 2262 C C . PRO A 1 296 ? -16.189 -11.893 47.023 1.00 84.94 296 PRO A C 1
ATOM 2264 O O . PRO A 1 296 ? -15.161 -12.557 47.137 1.00 84.94 296 PRO A O 1
ATOM 2267 N N . GLY A 1 297 ? -16.268 -10.618 47.408 1.00 77.94 297 GLY A N 1
ATOM 2268 C CA . GLY A 1 297 ? -15.161 -9.908 48.062 1.00 77.94 297 GLY A CA 1
ATOM 2269 C C . GLY A 1 297 ? -14.036 -9.448 47.128 1.00 77.94 297 GLY A C 1
ATOM 2270 O O . GLY A 1 297 ? -13.064 -8.868 47.608 1.00 77.94 297 GLY A O 1
ATOM 2271 N N . VAL A 1 298 ? -14.169 -9.656 45.814 1.00 81.88 298 VAL A N 1
ATOM 2272 C CA . VAL A 1 298 ? -13.220 -9.169 44.807 1.00 81.88 298 VAL A CA 1
ATOM 2273 C C . VAL A 1 298 ? -13.855 -8.026 44.022 1.00 81.88 298 VAL A C 1
ATOM 2275 O O . VAL A 1 298 ? -14.969 -8.141 43.514 1.00 81.88 298 VAL A O 1
ATOM 2278 N N . VAL A 1 299 ? -13.126 -6.918 43.907 1.00 86.56 299 VAL A N 1
ATOM 2279 C CA . VAL A 1 299 ? -13.444 -5.857 42.949 1.00 86.56 299 VAL A CA 1
ATOM 2280 C C . VAL A 1 299 ? -12.840 -6.277 41.614 1.00 86.56 299 VAL A C 1
ATOM 2282 O O . VAL A 1 299 ? -11.621 -6.261 41.459 1.00 86.56 299 VAL A O 1
ATOM 2285 N N . SER A 1 300 ? -13.682 -6.691 40.670 1.00 87.75 300 SER A N 1
ATOM 2286 C CA . SER A 1 300 ? -13.234 -7.091 39.335 1.00 87.75 300 SER A CA 1
ATOM 2287 C C . SER A 1 300 ? -13.327 -5.899 38.391 1.00 87.75 300 SER A C 1
ATOM 2289 O O . SER A 1 300 ? -14.379 -5.261 38.315 1.00 87.75 300 SER A O 1
ATOM 2291 N N . ASN A 1 301 ? -12.266 -5.626 37.629 1.00 89.94 301 ASN A N 1
ATOM 2292 C CA . ASN A 1 301 ? -12.261 -4.587 36.602 1.00 89.94 301 ASN A CA 1
ATOM 2293 C C . ASN A 1 301 ? -11.759 -5.113 35.250 1.00 89.94 301 ASN A C 1
ATOM 2295 O O . ASN A 1 301 ? -10.886 -5.977 35.201 1.00 89.94 301 ASN A O 1
ATOM 2299 N N . THR A 1 302 ? -12.290 -4.583 34.149 1.00 89.75 302 THR A N 1
ATOM 2300 C CA . THR A 1 302 ? -11.774 -4.863 32.802 1.00 89.75 302 THR A CA 1
ATOM 2301 C C . THR A 1 302 ? -12.147 -3.760 31.812 1.00 89.75 302 THR A C 1
ATOM 2303 O O . THR A 1 302 ? -13.124 -3.034 32.012 1.00 89.75 302 THR A O 1
ATOM 2306 N N . MET A 1 303 ? -11.384 -3.657 30.724 1.00 91.12 303 MET A N 1
ATOM 2307 C CA . MET A 1 303 ? -11.756 -2.841 29.572 1.00 91.12 303 MET A CA 1
ATOM 2308 C C . MET A 1 303 ? -12.572 -3.662 28.577 1.00 91.12 303 MET A C 1
ATOM 2310 O O . MET A 1 303 ? -12.197 -4.781 28.231 1.00 91.12 303 MET A O 1
ATOM 2314 N N . VAL A 1 304 ? -13.667 -3.087 28.083 1.00 90.38 304 VAL A N 1
ATOM 2315 C CA . VAL A 1 304 ? -14.554 -3.734 27.109 1.00 90.38 304 VAL A CA 1
ATOM 2316 C C . VAL A 1 304 ? -14.868 -2.796 25.954 1.00 90.38 304 VAL A C 1
ATOM 2318 O O . VAL A 1 304 ? -15.073 -1.597 26.149 1.00 90.38 304 VAL A O 1
ATOM 2321 N N . TRP A 1 305 ? -14.944 -3.360 24.752 1.00 90.88 305 TRP A N 1
ATOM 2322 C CA . TRP A 1 305 ? -15.626 -2.737 23.624 1.00 90.88 305 TRP A CA 1
ATOM 2323 C C . TRP A 1 305 ? -17.060 -3.260 23.558 1.00 90.88 305 TRP A C 1
ATOM 2325 O O . TRP A 1 305 ? -17.281 -4.464 23.702 1.00 90.88 305 TRP A O 1
ATOM 2335 N N . VAL A 1 306 ? -18.027 -2.364 23.356 1.00 92.00 306 VAL A N 1
ATOM 2336 C CA . VAL A 1 306 ? -19.453 -2.708 23.287 1.00 92.00 306 VAL A CA 1
ATOM 2337 C C . VAL A 1 306 ? -20.073 -2.080 22.040 1.00 92.00 306 VAL A C 1
ATOM 2339 O O . VAL A 1 306 ? -19.989 -0.857 21.898 1.00 92.00 306 VAL A O 1
ATOM 2342 N N . PRO A 1 307 ? -20.716 -2.864 21.154 1.00 90.31 307 PRO A N 1
ATOM 2343 C CA . PRO A 1 307 ? -21.447 -2.316 20.019 1.00 90.31 307 PRO A CA 1
ATOM 2344 C C . PRO A 1 307 ? -22.685 -1.545 20.487 1.00 90.31 307 PRO A C 1
ATOM 2346 O O . PRO A 1 307 ? -23.306 -1.889 21.496 1.00 90.31 307 PRO A O 1
ATOM 2349 N N . THR A 1 308 ? -23.070 -0.517 19.738 1.00 91.31 308 THR A N 1
ATOM 2350 C CA . THR A 1 308 ? -24.258 0.289 20.041 1.00 91.31 308 THR A CA 1
ATOM 2351 C C . THR A 1 308 ? -25.433 -0.066 19.141 1.00 91.31 308 THR A C 1
ATOM 2353 O O . THR A 1 308 ? -25.279 -0.424 17.973 1.00 91.31 308 THR A O 1
ATOM 2356 N N . ALA A 1 309 ? -26.640 0.059 19.687 1.00 89.00 309 ALA A N 1
ATOM 2357 C CA . ALA A 1 309 ? -27.883 -0.132 18.964 1.00 89.00 309 ALA A CA 1
ATOM 2358 C C . ALA A 1 309 ? -27.946 0.782 17.727 1.00 89.00 309 ALA A C 1
ATOM 2360 O O . ALA A 1 309 ? -27.556 1.953 17.798 1.00 89.00 309 ALA A O 1
ATOM 2361 N N . PRO A 1 310 ? -28.564 0.336 16.621 1.00 86.38 310 PRO A N 1
ATOM 2362 C CA . PRO A 1 310 ? -28.857 1.168 15.459 1.00 86.38 310 PRO A CA 1
ATOM 2363 C C . PRO A 1 310 ? -30.044 2.123 15.714 1.00 86.38 310 PRO A C 1
ATOM 2365 O O . PRO A 1 310 ? -30.816 2.413 14.806 1.00 86.38 310 PRO A O 1
ATOM 2368 N N . ASN A 1 311 ? -30.218 2.604 16.949 1.00 85.62 311 ASN A N 1
ATOM 2369 C CA . ASN A 1 311 ? -31.212 3.614 17.303 1.00 85.62 311 ASN A CA 1
ATOM 2370 C C . ASN A 1 311 ? -30.590 5.018 17.310 1.00 85.62 311 ASN A C 1
ATOM 2372 O O . ASN A 1 311 ? -29.377 5.192 17.186 1.00 85.62 311 ASN A O 1
ATOM 2376 N N . THR A 1 312 ? -31.433 6.038 17.435 1.00 83.75 312 THR A N 1
ATOM 2377 C CA . THR A 1 312 ? -31.003 7.442 17.412 1.00 83.75 312 THR A CA 1
ATOM 2378 C C . THR A 1 312 ? -30.085 7.806 18.572 1.00 83.75 312 THR A C 1
ATOM 2380 O O . THR A 1 312 ? -29.249 8.682 18.408 1.00 83.75 312 THR A O 1
ATOM 2383 N N . GLU A 1 313 ? -30.214 7.142 19.721 1.00 86.38 313 GLU A N 1
ATOM 2384 C CA . GLU A 1 313 ? -29.433 7.421 20.932 1.00 86.38 313 GLU A CA 1
ATOM 2385 C C . GLU A 1 313 ? -28.144 6.589 21.042 1.00 86.38 313 GLU A C 1
ATOM 2387 O O . GLU A 1 313 ? -27.348 6.823 21.949 1.00 86.38 313 GLU A O 1
ATOM 2392 N N . LYS A 1 314 ? -27.933 5.626 20.134 1.00 90.25 314 LYS A N 1
ATOM 2393 C CA . LYS A 1 314 ? -26.801 4.687 20.131 1.00 90.25 314 LYS A CA 1
ATOM 2394 C C . LYS A 1 314 ? -26.596 4.000 21.486 1.00 90.25 314 LYS A C 1
ATOM 2396 O O . LYS A 1 314 ? -25.482 3.871 21.983 1.00 90.25 314 LYS A O 1
ATOM 2401 N N . THR A 1 315 ? -27.688 3.549 22.099 1.00 93.38 315 THR A N 1
ATOM 2402 C CA . THR A 1 315 ? -27.654 2.883 23.413 1.00 93.38 315 THR A CA 1
ATOM 2403 C C . THR A 1 315 ? -26.995 1.508 23.355 1.00 93.38 315 THR A C 1
ATOM 2405 O O . THR A 1 315 ? -26.969 0.881 22.304 1.00 93.38 315 THR A O 1
ATOM 2408 N N . PHE A 1 316 ? -26.584 0.972 24.497 1.00 94.44 316 PHE A N 1
ATOM 2409 C CA . PHE A 1 316 ? -26.262 -0.452 24.654 1.00 94.44 316 PHE A CA 1
ATOM 2410 C C . PHE A 1 316 ? -26.987 -1.019 25.878 1.00 94.44 316 PHE A C 1
ATOM 2412 O O . PHE A 1 316 ? -27.612 -0.272 26.631 1.00 94.44 316 PHE A O 1
ATOM 2419 N N . LYS A 1 317 ? -26.943 -2.333 26.084 1.00 95.25 317 LYS A N 1
ATOM 2420 C CA . LYS A 1 317 ? -27.540 -3.001 27.242 1.00 95.25 317 LYS A CA 1
ATOM 2421 C C . LYS A 1 317 ? -26.484 -3.634 28.131 1.00 95.25 317 LYS A C 1
ATOM 2423 O O . LYS A 1 317 ? -25.444 -4.080 27.652 1.00 95.25 317 LYS A O 1
ATOM 2428 N N . VAL A 1 318 ? -26.781 -3.671 29.425 1.00 94.62 318 VAL A N 1
ATOM 2429 C CA . VAL A 1 318 ? -26.014 -4.391 30.444 1.00 94.62 318 VAL A CA 1
ATOM 2430 C C . VAL A 1 318 ? -26.932 -5.354 31.187 1.00 94.62 318 VAL A C 1
ATOM 2432 O O . VAL A 1 318 ? -28.064 -5.002 31.519 1.00 94.62 318 VAL A O 1
ATOM 2435 N N . TYR A 1 319 ? -26.442 -6.562 31.445 1.00 92.56 319 TYR A N 1
ATOM 2436 C CA . TYR A 1 319 ? -27.149 -7.594 32.197 1.00 92.56 319 TYR A CA 1
ATOM 2437 C C . TYR A 1 319 ? -26.223 -8.284 33.185 1.00 92.56 319 TYR A C 1
ATOM 2439 O O . TYR A 1 319 ? -25.070 -8.571 32.868 1.00 92.56 319 TYR A O 1
ATOM 2447 N N . THR A 1 320 ? -26.761 -8.602 34.358 1.00 90.94 320 THR A N 1
ATOM 2448 C CA . THR A 1 320 ? -26.176 -9.574 35.282 1.00 90.94 320 THR A CA 1
ATOM 2449 C C . THR A 1 320 ? -27.288 -10.467 35.835 1.00 90.94 320 THR A C 1
ATOM 2451 O O . THR A 1 320 ? -28.310 -9.945 36.297 1.00 90.94 320 THR A O 1
ATOM 2454 N N . PRO A 1 321 ? -27.118 -11.803 35.822 1.00 87.56 321 PRO A N 1
ATOM 2455 C CA . PRO A 1 321 ? -28.076 -12.721 36.436 1.00 87.56 321 PRO A CA 1
ATOM 2456 C C . PRO A 1 321 ? -28.033 -12.680 37.965 1.00 87.56 321 PRO A C 1
ATOM 2458 O O . PRO A 1 321 ? -28.980 -13.112 38.613 1.00 87.56 321 PRO A O 1
ATOM 2461 N N . GLN A 1 322 ? -26.936 -12.187 38.543 1.00 91.31 322 GLN A N 1
ATOM 2462 C CA . GLN A 1 322 ? -26.682 -12.206 39.980 1.00 91.31 322 GLN A CA 1
ATOM 2463 C C . GLN A 1 322 ? -26.688 -10.797 40.556 1.00 91.31 322 GLN A C 1
ATOM 2465 O O . GLN A 1 322 ? -26.379 -9.834 39.847 1.00 91.31 322 GLN A O 1
ATOM 2470 N N . ARG A 1 323 ? -27.000 -10.697 41.853 1.00 90.62 323 ARG A N 1
ATOM 2471 C CA . ARG A 1 323 ? -26.954 -9.434 42.595 1.00 90.62 323 ARG A CA 1
ATOM 2472 C C . ARG A 1 323 ? -25.556 -8.814 42.506 1.00 90.62 323 ARG A C 1
ATOM 2474 O O . ARG A 1 323 ? -24.577 -9.514 42.758 1.00 90.62 323 ARG A O 1
ATOM 2481 N N . GLY A 1 324 ? -25.431 -7.559 42.099 1.00 90.25 324 GLY A N 1
ATOM 2482 C CA . GLY A 1 324 ? -24.153 -6.853 42.097 1.00 90.25 324 GLY A CA 1
ATOM 2483 C C . GLY A 1 324 ? -24.248 -5.403 41.640 1.00 90.25 324 GLY A C 1
ATOM 2484 O O . GLY A 1 324 ? -25.179 -4.999 40.939 1.00 90.25 324 GLY A O 1
ATOM 2485 N N . HIS A 1 325 ? -23.250 -4.617 42.031 1.00 92.50 325 HIS A N 1
ATOM 2486 C CA . HIS A 1 325 ? -23.074 -3.254 41.558 1.00 92.50 325 HIS A CA 1
ATOM 2487 C C . HIS A 1 325 ? -22.070 -3.204 40.414 1.00 92.50 325 HIS A C 1
ATOM 2489 O O . HIS A 1 325 ? -21.005 -3.819 40.463 1.00 92.50 325 HIS A O 1
ATOM 2495 N N . VAL A 1 326 ? -22.406 -2.408 39.406 1.00 94.00 326 VAL A N 1
ATOM 2496 C CA . VAL A 1 326 ? -21.543 -2.088 38.272 1.00 94.00 326 VAL A CA 1
ATOM 2497 C C . VAL A 1 326 ? -21.299 -0.580 38.230 1.00 94.00 326 VAL A C 1
ATOM 2499 O O . VAL A 1 326 ? -22.220 0.219 38.442 1.00 94.00 326 VAL A O 1
ATOM 2502 N N . ILE A 1 327 ? -20.049 -0.216 37.956 1.00 95.12 327 ILE A N 1
ATOM 2503 C CA . ILE A 1 327 ? -19.586 1.136 37.643 1.00 95.12 327 ILE A CA 1
ATOM 2504 C C . ILE A 1 327 ? -19.008 1.089 36.229 1.00 95.12 327 ILE A C 1
ATOM 2506 O O . ILE A 1 327 ? -18.239 0.180 35.905 1.00 95.12 327 ILE A O 1
ATOM 2510 N N . ILE A 1 328 ? -19.393 2.045 35.387 1.00 96.19 328 ILE A N 1
ATOM 2511 C CA . ILE A 1 328 ? -18.978 2.114 33.985 1.00 96.19 328 ILE A CA 1
ATOM 2512 C C . ILE A 1 328 ? -18.447 3.512 33.698 1.00 96.19 328 ILE A C 1
ATOM 2514 O O . ILE A 1 328 ? -19.206 4.488 33.684 1.00 96.19 328 ILE A O 1
ATOM 2518 N N . ASP A 1 329 ? -17.152 3.575 33.408 1.00 95.38 329 ASP A N 1
ATOM 2519 C CA . ASP A 1 329 ? -16.475 4.776 32.941 1.00 95.38 329 ASP A CA 1
ATOM 2520 C C . ASP A 1 329 ? -16.212 4.637 31.432 1.00 95.38 329 ASP A C 1
ATOM 2522 O O . ASP A 1 329 ? -15.511 3.729 30.987 1.00 95.38 329 ASP A O 1
ATOM 2526 N N . GLN A 1 330 ? -16.793 5.516 30.620 1.00 94.12 330 GLN A N 1
ATOM 2527 C CA . GLN A 1 330 ? -16.569 5.545 29.175 1.00 94.12 330 GLN A CA 1
ATOM 2528 C C . GLN A 1 330 ? -15.290 6.322 28.862 1.00 94.12 330 GLN A C 1
ATOM 2530 O O . GLN A 1 330 ? -15.137 7.452 29.321 1.00 94.12 330 GLN A O 1
ATOM 2535 N N . VAL A 1 331 ? -14.401 5.745 28.050 1.00 91.81 331 VAL A N 1
ATOM 2536 C CA . VAL A 1 331 ? -13.102 6.356 27.685 1.00 91.81 331 VAL A CA 1
ATOM 2537 C C . VAL A 1 331 ? -13.035 6.827 26.229 1.00 91.81 331 VAL A C 1
ATOM 2539 O O . VAL A 1 331 ? -12.127 7.560 25.848 1.00 91.81 331 VAL A O 1
ATOM 2542 N N . GLY A 1 332 ? -13.984 6.398 25.398 1.00 89.69 332 GLY A N 1
ATOM 2543 C CA . GLY A 1 332 ? -14.083 6.813 24.003 1.00 89.69 332 GLY A CA 1
ATOM 2544 C C . GLY A 1 332 ? -15.132 6.025 23.225 1.00 89.69 332 GLY A C 1
ATOM 2545 O O . GLY A 1 332 ? -15.797 5.142 23.776 1.00 89.69 332 GLY A O 1
ATOM 2546 N N . TRP A 1 333 ? -15.281 6.337 21.941 1.00 88.94 333 TRP A N 1
ATOM 2547 C CA . TRP A 1 333 ? -16.181 5.639 21.019 1.00 88.94 333 TRP A CA 1
ATOM 2548 C C . TRP A 1 333 ? -15.612 5.577 19.607 1.00 88.94 333 TRP A C 1
ATOM 2550 O O . TRP A 1 333 ? -14.735 6.357 19.248 1.00 88.94 333 TRP A O 1
ATOM 2560 N N . PHE A 1 334 ? -16.140 4.660 18.804 1.00 84.75 334 PHE A N 1
ATOM 2561 C CA . PHE A 1 334 ? -1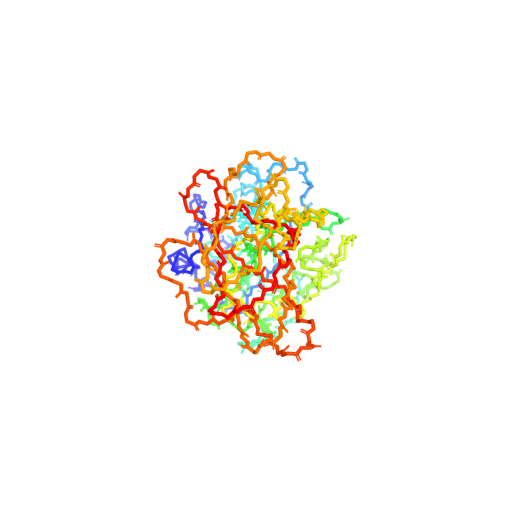5.839 4.557 17.380 1.00 84.75 334 PHE A CA 1
ATOM 2562 C C . PHE A 1 334 ? -16.944 5.214 16.553 1.00 84.75 334 PHE A C 1
ATOM 2564 O O . PHE A 1 334 ? -18.123 5.044 16.868 1.00 84.75 334 PHE A O 1
ATOM 2571 N N . VAL A 1 335 ? -16.566 5.963 15.516 1.00 76.44 335 VAL A N 1
ATOM 2572 C CA . VAL A 1 335 ? -17.440 6.457 14.446 1.00 76.44 335 VAL A CA 1
ATOM 2573 C C . VAL A 1 335 ? -17.101 5.718 13.150 1.00 76.44 335 VAL A C 1
ATOM 2575 O O . VAL A 1 335 ? -15.931 5.604 12.837 1.00 76.44 335 VAL A O 1
ATOM 2578 N N . ASN A 1 336 ? -18.108 5.239 12.411 1.00 60.97 336 ASN A N 1
ATOM 2579 C CA . ASN A 1 336 ? -17.969 4.463 11.161 1.00 60.97 336 ASN A CA 1
ATOM 2580 C C . ASN A 1 336 ? -17.163 3.156 11.273 1.00 60.97 336 ASN A C 1
ATOM 2582 O O . ASN A 1 336 ? -15.949 3.128 11.131 1.00 60.97 336 ASN A O 1
ATOM 2586 N N . GLY A 1 337 ? -17.849 2.029 11.393 1.00 47.56 337 GLY A N 1
ATOM 2587 C CA . GLY A 1 337 ? -17.238 0.706 11.241 1.00 47.56 337 GLY A CA 1
ATOM 2588 C C . GLY A 1 337 ? -18.274 -0.386 11.130 1.00 47.56 337 GLY A C 1
ATOM 2589 O O . GLY A 1 337 ? -19.480 -0.041 11.211 1.00 47.56 337 GLY A O 1
#

pLDDT: mean 89.52, std 12.02, range [35.22, 98.88]

Sequence (337 aa):
MGAYWLHNFPAEAAKRGLKIELYPGWELRSRSTGGLDGIWGVCMHHTASPPSTNPNDPANRMYHMWQSSDVKPIGNFYLSRDGTITLGAAGAANTQGAGGPLPTSRGTVPLDAGNRYYIAIEAANNGIGEIWPEIQIEAYLKLVWALCDVYDLEPLTDVIFHQTWAPNRKIDPAGPTPSRPSWGGTSGGKTWNLSAVRSDVANYGTLPTYPPSTMSDFKITNPVRIVDTREGTSFNPHKTELNNTILTIKPHYYGAPQGANGVILNVTAVSSVAGYVVFWDGVKEAPLASNISFNPGVVSNTMVWVPTAPNTEKTFKVYTPQRGHVIIDQVGWFVNG